Protein AF-A0A377USQ7-F1 (afdb_monomer_lite)

Foldseek 3Di:
DFQAFWKKKKKKKWAQDPVLETAQKKKFKAFPVRHTDDIDGSVQFAWDPADPPGHTIRMHIDMDGDDPPTGDMDMDIFDDPVVQPDKHFHADPQQVVCVVVVHDGDPDGTDIGGHDGDGDMDMDMDGPRPPPPPDDPPDDDDDDDDDDDDDDDDDDDDDDDDDDDDPDLDQPDPVLLVVLLVQLLVCLVVVNLVSNVVSLVVNVVSPDPCSVVSNVVSNVVPD

InterPro domains:
  IPR010794 Maltose operon periplasmic [PF07148] (1-125)

Structure (mmCIF, N/CA/C/O backbone):
data_AF-A0A377USQ7-F1
#
_entry.id   AF-A0A377USQ7-F1
#
loop_
_atom_site.group_PDB
_atom_site.id
_atom_site.type_symbol
_atom_site.label_atom_id
_atom_site.label_alt_id
_atom_site.label_comp_id
_atom_site.label_asym_id
_atom_site.label_entity_id
_atom_site.label_seq_id
_atom_site.pdbx_PDB_ins_code
_atom_site.Cartn_x
_atom_site.Cartn_y
_atom_site.Cartn_z
_atom_site.occupancy
_atom_site.B_iso_or_equiv
_atom_site.auth_seq_id
_atom_site.auth_comp_id
_atom_site.auth_asym_id
_atom_site.auth_atom_id
_atom_site.pdbx_PDB_model_num
ATOM 1 N N . MET A 1 1 ? 0.201 7.507 13.205 1.00 81.56 1 MET A N 1
ATOM 2 C CA . MET A 1 1 ? 0.060 8.851 12.597 1.00 81.56 1 MET A CA 1
ATOM 3 C C . MET A 1 1 ? -1.230 9.504 13.079 1.00 81.56 1 MET A C 1
ATOM 5 O O . MET A 1 1 ? -2.170 8.761 13.350 1.00 81.56 1 MET A O 1
ATOM 9 N N . PRO A 1 2 ? -1.270 10.837 13.258 1.00 78.38 2 PRO A N 1
ATOM 10 C CA . PRO A 1 2 ? -2.476 11.545 13.695 1.00 78.38 2 PRO A CA 1
ATOM 11 C C . PRO A 1 2 ? -3.604 11.393 12.673 1.00 78.38 2 PRO A C 1
ATOM 13 O O . PRO A 1 2 ? -3.336 11.443 11.479 1.00 78.38 2 PRO A O 1
ATOM 16 N N . ALA A 1 3 ? -4.837 11.206 13.135 1.00 76.81 3 ALA A N 1
ATOM 17 C CA . ALA A 1 3 ? -6.010 10.970 12.285 1.00 76.81 3 ALA A CA 1
ATOM 18 C C . ALA A 1 3 ? -7.189 11.914 12.596 1.00 76.81 3 ALA A C 1
ATOM 20 O O . ALA A 1 3 ? -8.284 11.752 12.076 1.00 76.81 3 ALA A O 1
ATOM 21 N N . ASN A 1 4 ? -6.957 12.929 13.428 1.00 68.88 4 ASN A N 1
ATOM 22 C CA . ASN A 1 4 ? -7.974 13.840 13.955 1.00 68.88 4 ASN A CA 1
ATOM 23 C C . ASN A 1 4 ? -8.242 15.078 13.076 1.00 68.88 4 ASN A C 1
ATOM 25 O O . ASN A 1 4 ? -8.918 15.998 13.527 1.00 68.88 4 ASN A O 1
ATOM 29 N N . ILE A 1 5 ? -7.676 15.145 11.866 1.00 66.62 5 ILE A N 1
ATOM 30 C CA . ILE A 1 5 ? -7.524 16.402 11.107 1.00 66.62 5 ILE A CA 1
ATOM 31 C C . ILE A 1 5 ? -8.127 16.381 9.691 1.00 66.62 5 ILE A C 1
ATOM 33 O O . ILE A 1 5 ? -7.720 17.168 8.835 1.00 66.62 5 ILE A O 1
ATOM 37 N N . GLY A 1 6 ? -9.121 15.520 9.458 1.00 76.69 6 GLY A N 1
ATOM 38 C CA . GLY A 1 6 ? -9.810 15.388 8.170 1.00 76.69 6 GLY A CA 1
ATOM 39 C C . GLY A 1 6 ? -9.193 14.315 7.273 1.00 76.69 6 GLY A C 1
ATOM 40 O O . GLY A 1 6 ? -8.628 13.341 7.765 1.00 76.69 6 GLY A O 1
ATOM 41 N N . GLU A 1 7 ? -9.328 14.467 5.954 1.00 85.88 7 GLU A N 1
ATOM 42 C CA . GLU A 1 7 ? -8.791 13.509 4.980 1.00 85.88 7 GLU A CA 1
ATOM 43 C C . GLU A 1 7 ? -7.254 13.441 5.050 1.00 85.88 7 GLU A C 1
ATOM 45 O O . GLU A 1 7 ? -6.561 14.465 5.080 1.00 85.88 7 GLU A O 1
ATOM 50 N N . LEU A 1 8 ? -6.711 12.223 5.032 1.00 88.75 8 LEU A N 1
ATOM 51 C CA . LEU A 1 8 ? -5.284 11.956 4.925 1.00 88.75 8 LEU A CA 1
ATOM 52 C C . LEU A 1 8 ? -4.933 11.445 3.535 1.00 88.75 8 LEU A C 1
ATOM 54 O O . LEU A 1 8 ? -5.580 10.560 2.990 1.00 88.75 8 LEU A O 1
ATOM 58 N N . THR A 1 9 ? -3.840 11.956 2.986 1.00 92.44 9 THR A N 1
ATOM 59 C CA . THR A 1 9 ? -3.207 11.416 1.785 1.00 92.44 9 THR A CA 1
ATOM 60 C C . THR A 1 9 ? -1.844 10.855 2.157 1.00 92.44 9 THR A C 1
ATOM 62 O O . THR A 1 9 ? -0.959 11.590 2.600 1.00 92.44 9 THR A O 1
ATOM 65 N N . LEU A 1 10 ? -1.671 9.551 1.976 1.00 93.94 10 LEU A N 1
ATOM 66 C CA . LEU A 1 10 ? -0.410 8.848 2.155 1.00 93.94 10 LEU A CA 1
ATOM 67 C C . LEU A 1 10 ? 0.176 8.556 0.778 1.00 93.94 10 LEU A C 1
ATOM 69 O O . LEU A 1 10 ? -0.499 8.014 -0.089 1.00 93.94 10 LEU A O 1
ATOM 73 N N . THR A 1 11 ? 1.442 8.882 0.577 1.00 96.31 11 THR A N 1
ATOM 74 C CA . THR A 1 11 ? 2.204 8.476 -0.604 1.00 96.31 11 THR A CA 1
ATOM 75 C C . THR A 1 11 ? 3.298 7.538 -0.140 1.00 96.31 11 THR A C 1
ATOM 77 O O . THR A 1 11 ? 4.113 7.928 0.696 1.00 96.31 11 THR A O 1
ATOM 80 N N . LEU A 1 12 ? 3.284 6.309 -0.644 1.00 96.81 12 LEU A N 1
ATOM 81 C CA . LEU A 1 12 ? 4.319 5.322 -0.376 1.00 96.81 12 LEU A CA 1
ATOM 82 C C . LEU A 1 12 ? 5.089 5.070 -1.665 1.00 96.81 12 LEU A C 1
ATOM 84 O O . LEU A 1 12 ? 4.485 4.726 -2.680 1.00 96.81 12 LEU A O 1
ATOM 88 N N . ASP A 1 13 ? 6.404 5.217 -1.582 1.00 96.62 13 ASP A N 1
ATOM 89 C CA . ASP A 1 13 ? 7.348 4.908 -2.645 1.00 96.62 13 ASP A CA 1
ATOM 90 C C . ASP A 1 13 ? 8.327 3.835 -2.156 1.00 96.62 13 ASP A C 1
ATOM 92 O O . ASP A 1 13 ? 8.906 3.959 -1.075 1.00 96.62 13 ASP A O 1
ATOM 96 N N . SER A 1 14 ? 8.524 2.793 -2.958 1.00 96.56 14 SER A N 1
ATOM 97 C CA . SER A 1 14 ? 9.526 1.745 -2.758 1.00 96.56 14 SER A CA 1
ATOM 98 C C . SER A 1 14 ? 10.578 1.836 -3.851 1.00 96.56 14 SER A C 1
ATOM 100 O O . SER A 1 14 ? 10.248 1.693 -5.026 1.00 96.56 14 SER A O 1
ATOM 102 N N . GLU A 1 15 ? 11.825 2.121 -3.489 1.00 95.56 15 GLU A N 1
ATOM 103 C CA . GLU A 1 15 ? 12.879 2.411 -4.464 1.00 95.56 15 GLU A CA 1
ATOM 104 C C . GLU A 1 15 ? 13.548 1.143 -4.999 1.00 95.56 15 GLU A C 1
ATOM 106 O O . GLU A 1 15 ? 13.847 0.205 -4.255 1.00 95.56 15 GLU A O 1
ATOM 111 N N . LEU A 1 16 ? 13.831 1.143 -6.302 1.00 93.94 16 LEU A N 1
ATOM 112 C CA . LEU A 1 16 ? 14.648 0.127 -6.950 1.00 93.94 16 LEU A CA 1
ATOM 113 C C . LEU A 1 16 ? 16.105 0.283 -6.505 1.00 93.94 16 LEU A C 1
ATOM 115 O O . LEU A 1 16 ? 16.697 1.360 -6.604 1.00 93.94 16 LEU A O 1
ATOM 119 N N . ASN A 1 17 ? 16.713 -0.810 -6.057 1.00 90.50 17 ASN A N 1
ATOM 120 C CA . ASN A 1 17 ? 18.119 -0.813 -5.686 1.00 90.50 17 ASN A CA 1
ATOM 121 C C . ASN A 1 17 ? 19.042 -0.971 -6.915 1.00 90.50 17 ASN A C 1
ATOM 123 O O . ASN A 1 17 ? 18.626 -1.335 -8.018 1.00 90.50 17 ASN A O 1
ATOM 127 N N . LYS A 1 18 ? 20.349 -0.762 -6.711 1.00 86.56 18 LYS A N 1
ATOM 128 C CA . LYS A 1 18 ? 21.369 -0.896 -7.771 1.00 86.56 18 LYS A CA 1
ATOM 129 C C . LYS A 1 18 ? 21.479 -2.312 -8.361 1.00 86.56 18 LYS A C 1
ATOM 131 O O . LYS A 1 18 ? 22.042 -2.475 -9.438 1.00 86.56 18 LYS A O 1
ATOM 136 N N . HIS A 1 19 ? 20.942 -3.322 -7.678 1.00 87.69 19 HIS A N 1
ATOM 137 C CA . HIS A 1 19 ? 20.943 -4.726 -8.094 1.00 87.69 19 HIS A CA 1
ATOM 138 C C . HIS A 1 19 ? 19.654 -5.142 -8.822 1.00 87.69 19 HIS A C 1
ATOM 140 O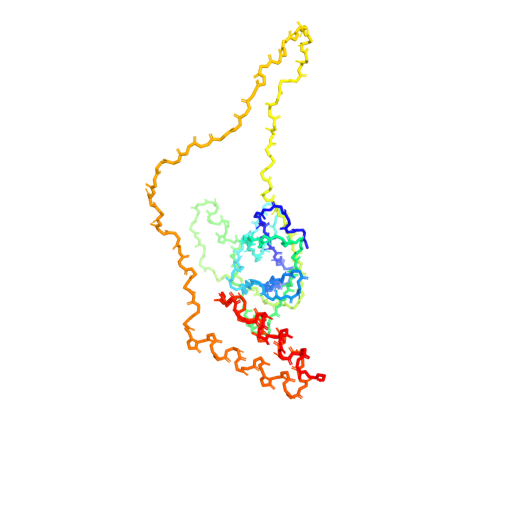 O . HIS A 1 19 ? 19.431 -6.335 -9.022 1.00 87.69 19 HIS A O 1
ATOM 146 N N . LYS A 1 20 ? 18.810 -4.183 -9.237 1.00 90.00 20 LYS A N 1
ATOM 147 C CA . LYS A 1 20 ? 17.495 -4.437 -9.854 1.00 90.00 20 LYS A CA 1
ATOM 148 C C . LYS A 1 20 ? 16.569 -5.261 -8.947 1.00 90.00 20 LYS A C 1
ATOM 150 O O . LYS A 1 20 ? 15.825 -6.121 -9.417 1.00 90.00 20 LYS A O 1
ATOM 155 N N . GLN A 1 21 ? 16.620 -5.009 -7.645 1.00 93.75 21 GLN A N 1
ATOM 156 C CA . GLN A 1 21 ? 15.693 -5.567 -6.668 1.00 93.75 21 GLN A CA 1
ATOM 157 C C . GLN A 1 21 ? 14.849 -4.448 -6.070 1.00 93.75 21 GLN A C 1
ATOM 159 O O . GLN A 1 21 ? 15.334 -3.334 -5.859 1.00 93.75 21 GLN A O 1
ATOM 164 N N . ILE A 1 22 ? 13.584 -4.746 -5.806 1.00 95.69 22 ILE A N 1
ATOM 165 C CA . ILE A 1 22 ? 12.623 -3.785 -5.278 1.00 95.69 22 ILE A CA 1
ATOM 166 C C . ILE A 1 22 ? 11.759 -4.442 -4.212 1.00 95.69 22 ILE A C 1
ATOM 168 O O . ILE A 1 22 ? 11.374 -5.602 -4.338 1.00 95.69 22 ILE A O 1
ATOM 172 N N . PHE A 1 23 ? 11.443 -3.710 -3.151 1.00 96.94 23 PHE A N 1
ATOM 173 C CA . PHE A 1 23 ? 10.487 -4.198 -2.169 1.00 96.94 23 PHE A CA 1
ATOM 174 C C . PHE A 1 23 ? 9.075 -4.026 -2.736 1.00 96.94 23 PHE A C 1
ATOM 176 O O . PHE A 1 23 ? 8.730 -2.930 -3.177 1.00 96.94 23 PHE A O 1
ATOM 183 N N . ALA A 1 24 ? 8.267 -5.084 -2.733 1.00 96.94 24 ALA A N 1
ATOM 184 C CA . ALA A 1 24 ? 6.892 -5.070 -3.235 1.00 96.94 24 ALA A CA 1
ATOM 185 C C . ALA A 1 24 ? 5.906 -4.871 -2.067 1.00 96.94 24 ALA A C 1
ATOM 187 O O . ALA A 1 24 ? 5.681 -5.817 -1.301 1.00 96.94 24 ALA A O 1
ATOM 188 N N . PRO A 1 25 ? 5.373 -3.648 -1.858 1.00 97.31 25 PRO A N 1
ATOM 189 C CA . PRO A 1 25 ? 4.675 -3.319 -0.627 1.00 97.31 25 PRO A CA 1
ATOM 190 C C . PRO A 1 25 ? 3.202 -3.711 -0.662 1.00 97.31 25 PRO A C 1
ATOM 192 O O . PRO A 1 25 ? 2.459 -3.345 -1.557 1.00 97.31 25 PRO A O 1
ATOM 195 N N . ASN A 1 26 ? 2.752 -4.342 0.408 1.00 97.38 26 ASN A N 1
ATOM 196 C CA . ASN A 1 26 ? 1.365 -4.412 0.824 1.00 97.38 26 ASN A CA 1
ATOM 197 C C . ASN A 1 26 ? 1.198 -3.491 2.023 1.00 97.38 26 ASN A C 1
ATOM 199 O O . ASN A 1 26 ? 2.050 -3.464 2.915 1.00 97.38 26 ASN A O 1
ATOM 203 N N . VAL A 1 27 ? 0.102 -2.744 2.060 1.00 97.75 27 VAL A N 1
ATOM 204 C CA . VAL A 1 27 ? -0.162 -1.789 3.132 1.00 97.75 27 VAL A CA 1
ATOM 205 C C . VAL A 1 27 ? -1.463 -2.142 3.825 1.00 97.75 27 VAL A C 1
ATOM 207 O O . VAL A 1 27 ? -2.532 -2.086 3.225 1.00 97.75 27 VAL A O 1
ATOM 210 N N . LEU A 1 28 ? -1.374 -2.464 5.110 1.00 96.88 28 LEU A N 1
ATOM 211 C CA . LEU A 1 28 ? -2.518 -2.631 5.994 1.00 96.88 28 LEU A CA 1
ATOM 212 C C . LEU A 1 28 ? -2.642 -1.400 6.892 1.00 96.88 28 LEU A C 1
ATOM 214 O O . LEU A 1 28 ? -1.729 -1.059 7.645 1.00 96.88 28 LEU A O 1
ATOM 218 N N . ILE A 1 29 ? -3.784 -0.732 6.805 1.00 94.75 29 ILE A N 1
ATOM 219 C CA . ILE A 1 29 ? -4.150 0.381 7.673 1.00 94.75 29 ILE A CA 1
ATOM 220 C C . ILE A 1 29 ? -4.934 -0.182 8.847 1.00 94.75 29 ILE A C 1
ATOM 222 O O . ILE A 1 29 ? -5.914 -0.903 8.652 1.00 94.75 29 ILE A O 1
ATOM 226 N N . LEU A 1 30 ? -4.515 0.173 10.053 1.00 91.56 30 LEU A N 1
ATOM 227 C CA . LEU A 1 30 ? -5.163 -0.219 11.295 1.00 91.56 30 LEU A CA 1
ATOM 228 C C . LEU A 1 30 ? -5.698 1.025 12.008 1.00 91.56 30 LEU A C 1
ATOM 230 O O . LEU A 1 30 ? -5.070 2.091 11.990 1.00 91.56 30 LEU A O 1
ATOM 234 N N . ASP A 1 31 ? -6.849 0.876 12.653 1.00 90.50 31 ASP A N 1
ATOM 235 C CA . ASP A 1 31 ? -7.424 1.906 13.510 1.00 90.50 31 ASP A CA 1
ATOM 236 C C . ASP A 1 31 ? -6.678 2.036 14.852 1.00 90.50 31 ASP A C 1
ATOM 238 O O . ASP A 1 31 ? -5.698 1.343 15.136 1.00 90.50 31 ASP A O 1
ATOM 242 N N . GLN A 1 32 ? -7.152 2.938 15.711 1.00 88.19 32 GLN A N 1
ATOM 243 C CA . GLN A 1 32 ? -6.582 3.151 17.044 1.00 88.19 32 GLN A CA 1
ATOM 244 C C . GLN A 1 32 ? -6.670 1.929 17.978 1.00 88.19 32 GLN A C 1
ATOM 246 O O . GLN A 1 32 ? -5.931 1.875 18.958 1.00 88.19 32 GLN A O 1
ATOM 251 N N . ASN A 1 33 ? -7.531 0.956 17.669 1.00 90.62 33 ASN A N 1
ATOM 252 C CA . ASN A 1 33 ? -7.691 -0.300 18.397 1.00 90.62 33 ASN A CA 1
ATOM 253 C C . ASN A 1 33 ? -6.907 -1.453 17.742 1.00 90.62 33 ASN A C 1
ATOM 255 O O . ASN A 1 33 ? -7.136 -2.609 18.088 1.00 90.62 33 ASN A O 1
ATOM 259 N N . MET A 1 34 ? -6.014 -1.162 16.784 1.00 90.31 34 MET A N 1
ATOM 260 C CA . MET A 1 34 ? -5.286 -2.158 15.983 1.00 90.31 34 MET A CA 1
ATOM 261 C C . MET A 1 34 ? -6.197 -3.074 15.150 1.00 90.31 34 MET A C 1
ATOM 263 O O . MET A 1 34 ? -5.825 -4.196 14.811 1.00 90.31 34 MET A O 1
ATOM 267 N N . THR A 1 35 ? -7.389 -2.602 14.789 1.00 91.31 35 THR A N 1
ATOM 268 C CA . THR A 1 35 ? -8.311 -3.333 13.917 1.00 91.31 35 THR A CA 1
ATOM 269 C C . THR A 1 35 ? -8.059 -2.952 12.454 1.00 91.31 35 THR A C 1
ATOM 271 O O . THR A 1 35 ? -7.926 -1.761 12.161 1.00 91.31 35 THR A O 1
ATOM 274 N N . PRO A 1 36 ? -8.007 -3.918 11.517 1.00 92.69 36 PRO A N 1
ATOM 275 C CA . PRO A 1 36 ? -7.939 -3.648 10.080 1.00 92.69 36 PRO A CA 1
ATOM 276 C C . PRO A 1 36 ? -9.028 -2.685 9.602 1.00 92.69 36 PRO A C 1
ATOM 278 O O . PRO A 1 36 ? -10.215 -2.959 9.748 1.00 92.69 36 PRO A O 1
ATOM 281 N N . ALA A 1 37 ? -8.609 -1.570 9.005 1.00 90.06 37 ALA A N 1
ATOM 282 C CA . ALA A 1 37 ? -9.485 -0.523 8.483 1.00 90.06 37 ALA A CA 1
ATOM 283 C C . ALA A 1 37 ? -9.432 -0.416 6.949 1.00 90.06 37 ALA A C 1
ATOM 285 O O . ALA A 1 37 ? -10.450 -0.152 6.317 1.00 90.06 37 ALA A O 1
ATOM 286 N N . ALA A 1 38 ? -8.262 -0.628 6.338 1.00 92.81 38 ALA A N 1
ATOM 287 C CA . ALA A 1 38 ? -8.104 -0.662 4.883 1.00 92.81 38 ALA A CA 1
ATOM 288 C C . ALA A 1 38 ? -6.887 -1.502 4.486 1.00 92.81 38 ALA A C 1
ATOM 290 O O . ALA A 1 38 ? -5.932 -1.616 5.253 1.00 92.81 38 ALA A O 1
ATOM 291 N N . PHE A 1 39 ? -6.902 -2.057 3.277 1.00 95.81 39 PHE A N 1
ATOM 292 C CA . PHE A 1 39 ? -5.802 -2.853 2.743 1.00 95.81 39 PHE A CA 1
ATOM 293 C C . PHE A 1 39 ? -5.504 -2.459 1.295 1.00 95.81 39 PHE A C 1
ATOM 295 O O . PHE A 1 39 ? -6.412 -2.409 0.467 1.00 95.81 39 PHE A O 1
ATOM 302 N N . PHE A 1 40 ? -4.231 -2.201 1.001 1.00 97.12 40 PHE A N 1
ATOM 303 C CA . PHE A 1 40 ? -3.724 -1.883 -0.329 1.00 97.12 40 PHE A CA 1
ATOM 304 C C . PHE A 1 40 ? -2.730 -2.975 -0.749 1.00 97.12 40 PHE A C 1
ATOM 306 O O . PHE A 1 40 ? -1.621 -3.024 -0.206 1.00 97.12 40 PHE A O 1
ATOM 313 N N . PRO A 1 41 ? -3.122 -3.876 -1.663 1.00 97.00 41 PRO A N 1
ATOM 314 C CA . PRO A 1 41 ? -2.264 -4.963 -2.138 1.00 97.00 41 PRO A CA 1
ATOM 315 C C . PRO A 1 41 ? -1.085 -4.464 -2.986 1.00 97.00 41 PRO A C 1
ATOM 317 O O . PRO A 1 41 ? -1.124 -3.356 -3.516 1.00 97.00 41 PRO A O 1
ATOM 320 N N . SER A 1 42 ? -0.071 -5.310 -3.198 1.00 95.75 42 SER A N 1
ATOM 321 C CA . SER A 1 42 ? 1.123 -4.944 -3.981 1.00 95.75 42 SER A CA 1
ATOM 322 C C . SER A 1 42 ? 0.843 -4.438 -5.397 1.00 95.75 42 SER A C 1
ATOM 324 O O . SER A 1 42 ? 1.569 -3.575 -5.882 1.00 95.75 42 SER A O 1
ATOM 326 N N . ASN A 1 43 ? -0.209 -4.917 -6.062 1.00 94.56 43 ASN A N 1
ATOM 327 C CA . ASN A 1 43 ? -0.573 -4.468 -7.411 1.00 94.56 43 ASN A CA 1
ATOM 328 C C . ASN A 1 43 ? -1.165 -3.046 -7.456 1.00 94.56 43 ASN A C 1
ATOM 330 O O . ASN A 1 43 ? -1.308 -2.481 -8.537 1.00 94.56 43 ASN A O 1
ATOM 334 N N . TYR A 1 44 ? -1.508 -2.468 -6.302 1.00 96.31 44 TYR A N 1
ATOM 335 C CA . TYR A 1 44 ? -1.901 -1.067 -6.186 1.00 96.31 44 TYR A CA 1
ATOM 336 C C . TYR A 1 44 ? -0.721 -0.123 -6.454 1.00 96.31 44 TYR A C 1
ATOM 338 O O . TYR A 1 44 ? -0.909 1.003 -6.914 1.00 96.31 44 TYR A O 1
ATOM 346 N N . PHE A 1 45 ? 0.500 -0.578 -6.164 1.00 96.50 45 PHE A N 1
ATOM 347 C CA . PHE A 1 45 ? 1.722 0.197 -6.327 1.00 96.50 45 PHE A CA 1
ATOM 348 C C . PHE A 1 45 ? 2.304 -0.074 -7.706 1.00 96.50 45 PHE A C 1
ATOM 350 O O . PHE A 1 45 ? 2.779 -1.167 -8.004 1.00 96.50 45 PHE A O 1
ATOM 357 N N . THR A 1 46 ? 2.254 0.935 -8.564 1.00 95.19 46 THR A N 1
ATOM 358 C CA . THR A 1 46 ? 2.687 0.812 -9.956 1.00 95.19 46 THR A CA 1
ATOM 359 C C . THR A 1 46 ? 4.109 1.310 -10.128 1.00 95.19 46 THR A C 1
ATOM 361 O O . THR A 1 46 ? 4.531 2.247 -9.444 1.00 95.19 46 THR A O 1
ATOM 364 N N . TYR A 1 47 ? 4.820 0.740 -11.096 1.00 94.88 47 TYR A N 1
ATOM 365 C CA . TYR A 1 47 ? 6.133 1.226 -11.492 1.00 94.88 47 TYR A CA 1
ATOM 366 C C . TYR A 1 47 ? 6.070 2.667 -12.010 1.00 94.88 47 TYR A C 1
ATOM 368 O O . TYR A 1 47 ? 5.259 3.012 -12.871 1.00 94.88 47 TYR A O 1
ATOM 376 N N . GLN A 1 48 ? 6.950 3.502 -11.471 1.00 92.94 48 GLN A N 1
ATOM 377 C CA . GLN A 1 48 ? 7.166 4.880 -11.870 1.00 92.94 48 GLN A CA 1
ATOM 378 C C . GLN A 1 48 ? 8.619 5.043 -12.309 1.00 92.94 48 GLN A C 1
ATOM 380 O O . GLN A 1 48 ? 9.549 4.643 -11.605 1.00 92.94 48 GLN A O 1
ATOM 385 N N . GLN A 1 49 ? 8.782 5.668 -13.472 1.00 90.00 49 GLN A N 1
ATOM 386 C CA . GLN A 1 49 ? 10.076 5.977 -14.074 1.00 90.00 49 GLN A CA 1
ATOM 387 C C . GLN A 1 49 ? 10.901 6.927 -13.197 1.00 90.00 49 GLN A C 1
ATOM 389 O O . GLN A 1 49 ? 10.335 7.707 -12.411 1.00 90.00 49 GLN A O 1
ATOM 394 N N . PRO A 1 50 ? 12.235 6.906 -13.352 1.00 89.19 50 PRO A N 1
ATOM 395 C CA . PRO A 1 50 ? 13.091 7.805 -12.618 1.00 89.19 50 PRO A CA 1
ATOM 396 C C . PRO A 1 50 ? 12.872 9.233 -13.126 1.00 89.19 50 PRO A C 1
ATOM 398 O O . PRO A 1 50 ? 12.747 9.493 -14.322 1.00 89.19 50 PRO A O 1
ATOM 401 N N . GLY A 1 51 ? 12.810 10.169 -12.187 1.00 85.25 51 GLY A N 1
ATOM 402 C CA . GLY A 1 51 ? 12.846 11.605 -12.459 1.00 85.25 51 GLY A CA 1
ATOM 403 C C . GLY A 1 51 ? 14.239 12.172 -12.191 1.00 85.25 51 GLY A C 1
ATOM 404 O O . GLY A 1 51 ? 15.099 11.480 -11.659 1.00 85.25 51 GLY A O 1
ATOM 405 N N . VAL A 1 52 ? 14.442 13.466 -12.454 1.00 81.44 52 VAL A N 1
ATOM 406 C CA . VAL A 1 52 ? 15.746 14.147 -12.277 1.00 81.44 52 VAL A CA 1
ATOM 407 C C . VAL A 1 52 ? 16.362 13.923 -10.882 1.00 81.44 52 VAL A C 1
ATOM 409 O O . VAL A 1 52 ? 17.577 13.857 -10.752 1.00 81.44 52 VAL A O 1
ATOM 412 N N . MET A 1 53 ? 15.525 13.769 -9.848 1.00 86.31 53 MET A N 1
ATOM 413 C CA . MET A 1 53 ? 15.943 13.569 -8.450 1.00 86.31 53 MET A CA 1
ATOM 414 C C . MET A 1 53 ? 15.353 12.302 -7.805 1.00 86.31 53 MET A C 1
ATOM 416 O O . MET A 1 53 ? 15.380 12.161 -6.584 1.00 86.31 53 MET A O 1
ATOM 420 N N . THR A 1 54 ? 14.754 11.401 -8.587 1.00 86.12 54 THR A N 1
ATOM 421 C CA . THR A 1 54 ? 14.059 10.215 -8.050 1.00 86.12 54 THR A CA 1
ATOM 422 C C . THR A 1 54 ? 14.443 8.982 -8.840 1.00 86.12 54 THR A C 1
ATOM 424 O O . THR A 1 54 ? 14.452 9.030 -10.065 1.00 86.12 54 THR A O 1
ATOM 427 N N . ALA A 1 55 ? 14.734 7.886 -8.145 1.00 89.19 55 ALA A N 1
ATOM 428 C CA . ALA A 1 55 ? 15.002 6.607 -8.782 1.00 89.19 55 ALA A CA 1
ATOM 429 C C . ALA A 1 55 ? 13.710 5.955 -9.306 1.00 89.19 55 ALA A C 1
ATOM 431 O O . ALA A 1 55 ? 12.591 6.381 -8.983 1.00 89.19 55 ALA A O 1
ATOM 432 N N . ASP A 1 56 ? 13.900 4.901 -10.097 1.00 92.56 56 ASP A N 1
ATOM 433 C CA . ASP A 1 56 ? 12.885 3.895 -10.384 1.00 92.56 56 ASP A CA 1
ATOM 434 C C . ASP A 1 56 ? 12.236 3.413 -9.088 1.00 92.56 56 ASP A C 1
ATOM 436 O O . ASP A 1 56 ? 12.928 3.128 -8.107 1.00 92.56 56 ASP A O 1
ATOM 440 N N . ARG A 1 57 ? 10.907 3.338 -9.063 1.00 94.94 57 ARG A N 1
ATOM 441 C CA . ARG A 1 57 ? 10.180 2.993 -7.837 1.00 94.94 57 ARG A CA 1
ATOM 442 C C . ARG A 1 57 ? 8.820 2.377 -8.109 1.00 94.94 57 ARG A C 1
ATOM 444 O O . ARG A 1 57 ? 8.224 2.620 -9.154 1.00 94.94 57 ARG A O 1
ATOM 451 N N . LEU A 1 58 ? 8.304 1.636 -7.137 1.00 96.31 58 LEU A N 1
ATOM 452 C CA . LEU A 1 58 ? 6.885 1.306 -7.035 1.00 96.31 58 LEU A CA 1
ATOM 453 C C . LEU A 1 58 ? 6.228 2.364 -6.155 1.00 96.31 58 LEU A C 1
ATOM 455 O O . LEU A 1 58 ? 6.608 2.515 -4.996 1.00 96.31 58 LEU A O 1
ATOM 459 N N . GLY A 1 59 ? 5.274 3.109 -6.706 1.00 95.88 59 GLY A N 1
ATOM 460 C CA . GLY A 1 59 ? 4.646 4.236 -6.019 1.00 95.88 59 GLY A CA 1
ATOM 461 C C . GLY A 1 59 ? 3.126 4.141 -6.015 1.00 95.88 59 GLY A C 1
ATOM 462 O O . GLY A 1 59 ? 2.522 3.712 -7.000 1.00 95.88 59 GLY A O 1
ATOM 463 N N . GLY A 1 60 ? 2.502 4.577 -4.920 1.00 95.88 60 GLY A N 1
ATOM 464 C CA . GLY A 1 60 ? 1.046 4.598 -4.759 1.00 95.88 60 GLY A CA 1
ATOM 465 C C . GLY A 1 60 ? 0.575 5.710 -3.821 1.00 95.88 60 GLY A C 1
ATOM 466 O O . GLY A 1 60 ? 1.254 6.055 -2.851 1.00 95.88 60 GLY A O 1
ATOM 467 N N . VAL A 1 61 ? -0.597 6.285 -4.114 1.00 96.69 61 VAL A N 1
ATOM 468 C CA . VAL A 1 61 ? -1.196 7.389 -3.343 1.00 96.69 61 VAL A CA 1
ATOM 469 C C . VAL A 1 61 ? -2.516 6.946 -2.728 1.00 96.69 61 VAL A C 1
ATOM 471 O O . VAL A 1 61 ? -3.538 6.909 -3.399 1.00 96.69 61 VAL A O 1
ATOM 474 N N . MET A 1 62 ? -2.504 6.675 -1.430 1.00 94.25 62 MET A N 1
ATOM 475 C CA . MET A 1 62 ? -3.653 6.201 -0.667 1.00 94.25 62 MET A CA 1
ATOM 476 C C . MET A 1 62 ? -4.364 7.384 -0.008 1.00 94.25 62 MET A C 1
ATOM 478 O O . MET A 1 62 ? -3.761 8.126 0.769 1.00 94.25 62 MET A O 1
ATOM 482 N N . ARG A 1 63 ? -5.655 7.556 -0.296 1.00 92.81 63 ARG A N 1
ATOM 483 C CA . ARG A 1 63 ? -6.505 8.564 0.353 1.00 92.81 63 ARG A CA 1
ATOM 484 C C . ARG A 1 63 ? -7.348 7.873 1.416 1.00 92.81 63 ARG A C 1
ATOM 486 O O . ARG A 1 63 ? -8.034 6.899 1.126 1.00 92.81 63 ARG A O 1
ATOM 493 N N . LEU A 1 64 ? -7.247 8.351 2.647 1.00 89.38 64 LEU A N 1
ATOM 494 C CA . LEU A 1 64 ? -7.887 7.782 3.824 1.00 89.38 64 LEU A CA 1
ATOM 495 C C . LEU A 1 64 ? -8.782 8.842 4.453 1.00 89.38 64 LEU A C 1
ATOM 497 O O . LEU A 1 64 ? -8.362 9.980 4.658 1.00 89.38 64 LEU A O 1
ATOM 501 N N . THR A 1 65 ? -9.991 8.448 4.825 1.00 89.00 65 THR A N 1
ATOM 502 C CA . THR A 1 65 ? -10.907 9.284 5.600 1.00 89.00 65 THR A CA 1
ATOM 503 C C . THR A 1 65 ? -11.104 8.615 6.957 1.00 89.00 65 THR A C 1
ATOM 505 O O . THR A 1 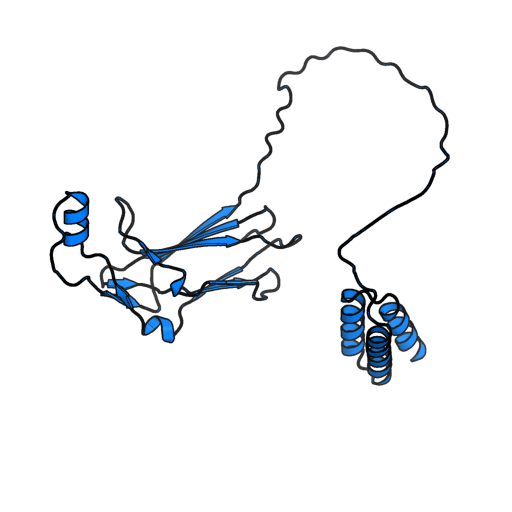65 ? -11.863 7.650 7.043 1.00 89.00 65 THR A O 1
ATOM 508 N N . PRO A 1 66 ? -10.389 9.057 8.007 1.00 86.38 66 PRO A N 1
ATOM 509 C CA . PRO A 1 66 ? -10.575 8.520 9.349 1.00 86.38 66 PRO A CA 1
ATOM 510 C C . PRO A 1 66 ? -12.018 8.673 9.816 1.00 86.38 66 PRO A C 1
ATOM 512 O O . PRO A 1 66 ? -12.684 9.663 9.502 1.00 86.38 66 PRO A O 1
ATOM 515 N N . ALA A 1 67 ? -12.492 7.712 10.605 1.00 84.88 67 ALA A N 1
ATOM 516 C CA . ALA A 1 67 ? -13.807 7.820 11.221 1.00 84.88 67 ALA A CA 1
ATOM 517 C C . ALA A 1 67 ? -13.824 8.931 12.287 1.00 84.88 67 ALA A C 1
ATOM 519 O O . ALA A 1 67 ? -12.806 9.233 12.917 1.00 84.88 67 ALA A O 1
ATOM 520 N N . LEU A 1 68 ? -14.999 9.520 12.522 1.00 79.00 68 LEU A N 1
ATOM 521 C CA . LEU A 1 68 ? -15.181 10.542 13.555 1.00 79.00 68 LEU A CA 1
ATOM 522 C C . LEU A 1 68 ? -14.736 10.007 14.925 1.00 79.00 68 LEU A C 1
ATOM 524 O O . LEU A 1 68 ? -15.127 8.918 15.338 1.00 79.00 68 LEU A O 1
ATOM 528 N N . GLY A 1 69 ? -13.903 10.779 15.624 1.00 79.56 69 GLY A N 1
ATOM 529 C CA . GLY A 1 69 ? -13.341 10.392 16.921 1.00 79.56 69 GLY A CA 1
ATOM 530 C C . GLY A 1 69 ? -12.069 9.537 16.854 1.00 79.56 69 GLY A C 1
ATOM 531 O O . GLY A 1 69 ? -11.483 9.272 17.903 1.00 79.56 69 GLY A O 1
ATOM 532 N N . GLN A 1 70 ? -11.588 9.145 15.666 1.00 81.56 70 GLN A N 1
ATOM 533 C CA . GLN A 1 70 ? -10.273 8.513 15.536 1.00 81.56 70 GLN A CA 1
ATOM 534 C C . GLN A 1 70 ? -9.159 9.545 15.698 1.00 81.56 70 GLN A C 1
ATOM 536 O O . GLN A 1 70 ? -9.057 10.512 14.947 1.00 81.56 70 GLN A O 1
ATOM 541 N N . GLN A 1 71 ? -8.280 9.318 16.673 1.00 82.06 71 GLN A N 1
ATOM 542 C CA . GLN A 1 71 ? -7.136 10.205 16.903 1.00 82.06 71 GLN A CA 1
ATOM 543 C C . GLN A 1 71 ? -5.852 9.694 16.251 1.00 82.06 71 GLN A C 1
ATOM 545 O O . GLN A 1 71 ? -4.951 10.482 15.954 1.00 82.06 71 GLN A O 1
ATOM 550 N N . LYS A 1 72 ? -5.751 8.378 16.027 1.00 86.62 72 LYS A N 1
ATOM 551 C CA . LYS A 1 72 ? -4.544 7.716 15.525 1.00 86.62 72 LYS A CA 1
ATOM 552 C C . LYS A 1 72 ? -4.891 6.616 14.523 1.00 86.62 72 LYS A C 1
ATOM 554 O O . LYS A 1 72 ? -5.866 5.896 14.700 1.00 86.62 72 LYS A O 1
ATOM 559 N N . LEU A 1 73 ? -4.033 6.475 13.518 1.00 89.94 73 LEU A N 1
ATOM 560 C CA . LEU A 1 73 ? -3.981 5.342 12.593 1.00 89.94 73 LEU A CA 1
ATOM 561 C C . LEU A 1 73 ? -2.584 4.719 12.625 1.00 89.94 73 LEU A C 1
ATOM 563 O O . LEU A 1 73 ? -1.582 5.436 12.785 1.00 89.94 73 LEU A O 1
ATOM 567 N N . TYR A 1 74 ? -2.511 3.409 12.420 1.00 93.50 74 TYR A N 1
ATOM 568 C CA . TYR A 1 74 ? -1.261 2.681 12.225 1.00 93.50 74 TYR A CA 1
ATOM 569 C C . TYR A 1 74 ? -1.181 2.163 10.792 1.00 93.50 74 TYR A C 1
ATOM 571 O O . TYR A 1 74 ? -2.191 1.838 10.172 1.00 93.50 74 TYR A O 1
ATOM 579 N N . VAL A 1 75 ? 0.034 2.125 10.256 1.00 94.69 75 VAL A N 1
ATOM 580 C CA . VAL A 1 75 ? 0.311 1.680 8.891 1.00 94.69 75 VAL A CA 1
ATOM 581 C C . VAL A 1 75 ? 1.331 0.565 8.989 1.00 94.69 75 VAL A C 1
ATOM 583 O O . VAL A 1 75 ? 2.445 0.795 9.457 1.00 94.69 75 VAL A O 1
ATOM 586 N N . LEU A 1 76 ? 0.940 -0.630 8.568 1.00 95.62 76 LEU A N 1
ATOM 587 C CA . LEU A 1 76 ? 1.819 -1.781 8.458 1.00 95.62 76 LEU A CA 1
ATOM 588 C C . LEU A 1 76 ? 2.152 -1.983 6.984 1.00 95.62 76 LEU A C 1
ATOM 590 O O . LEU A 1 76 ? 1.267 -2.273 6.182 1.00 95.62 76 LEU A O 1
ATOM 594 N N . VAL A 1 77 ? 3.426 -1.820 6.642 1.00 96.62 77 VAL A N 1
ATOM 595 C CA . VAL A 1 77 ? 3.944 -2.099 5.302 1.00 96.62 77 VAL A CA 1
ATOM 596 C C . VAL A 1 77 ? 4.703 -3.415 5.357 1.00 96.62 77 VAL A C 1
ATOM 598 O O . VAL A 1 77 ? 5.600 -3.572 6.181 1.00 96.62 77 VAL A O 1
ATOM 601 N N . PHE A 1 78 ? 4.331 -4.365 4.509 1.00 96.25 78 PHE A N 1
ATOM 602 C CA . PHE A 1 78 ? 4.917 -5.703 4.477 1.00 96.25 78 PHE A CA 1
ATOM 603 C C . PHE A 1 78 ? 4.921 -6.251 3.051 1.00 96.25 78 PHE A C 1
ATOM 605 O O . PHE A 1 78 ? 4.300 -5.684 2.162 1.00 96.25 78 PHE A O 1
ATOM 612 N N . THR A 1 79 ? 5.613 -7.356 2.814 1.00 96.38 79 THR A N 1
ATOM 613 C CA . THR A 1 79 ? 5.533 -8.096 1.550 1.00 96.38 79 THR A CA 1
ATOM 614 C C . THR A 1 79 ? 5.078 -9.524 1.833 1.00 96.38 79 THR A C 1
ATOM 616 O O . THR A 1 79 ? 5.136 -9.968 2.981 1.00 96.38 79 THR A O 1
ATOM 619 N N . THR A 1 80 ? 4.579 -10.233 0.823 1.00 96.62 80 THR A N 1
ATOM 620 C CA . THR A 1 80 ? 4.133 -11.626 0.966 1.00 96.62 80 THR A CA 1
ATOM 621 C C . THR A 1 80 ? 5.000 -12.555 0.130 1.00 96.62 80 THR A C 1
ATOM 623 O O . THR A 1 80 ? 5.585 -12.132 -0.861 1.00 96.62 80 THR A O 1
ATOM 626 N N . GLU A 1 81 ? 5.050 -13.844 0.476 1.00 95.81 81 GLU A N 1
ATOM 627 C CA . GLU A 1 81 ? 5.773 -14.843 -0.327 1.00 95.81 81 GLU A CA 1
ATOM 628 C C . GLU A 1 81 ? 5.293 -14.882 -1.781 1.00 95.81 81 GLU A C 1
ATOM 630 O O . GLU A 1 81 ? 6.095 -15.037 -2.700 1.00 95.81 81 GLU A O 1
ATOM 635 N N . LYS A 1 82 ? 3.989 -14.676 -1.996 1.00 96.00 82 LYS A N 1
ATOM 636 C CA . LYS A 1 82 ? 3.408 -14.580 -3.334 1.00 96.00 82 LYS A CA 1
ATOM 637 C C . LYS A 1 82 ? 3.990 -13.398 -4.103 1.00 96.00 82 LYS A C 1
ATOM 639 O O . LYS A 1 82 ? 4.369 -13.566 -5.257 1.00 96.00 82 LYS A O 1
ATOM 644 N N . ASP A 1 83 ? 4.075 -12.228 -3.478 1.00 95.25 83 ASP A N 1
ATOM 645 C CA . ASP A 1 83 ? 4.618 -11.038 -4.134 1.00 95.25 83 ASP A CA 1
ATOM 646 C C . ASP A 1 83 ? 6.126 -11.171 -4.358 1.00 95.25 83 ASP A C 1
ATOM 648 O O . ASP A 1 83 ? 6.613 -10.737 -5.393 1.00 95.25 83 ASP A O 1
ATOM 652 N N . LEU A 1 84 ? 6.867 -11.839 -3.469 1.00 95.75 84 LEU A N 1
ATOM 653 C CA . LEU A 1 84 ? 8.299 -12.118 -3.654 1.00 95.75 84 LEU A CA 1
ATOM 654 C C . LEU A 1 84 ? 8.595 -12.998 -4.878 1.00 95.75 84 LEU A C 1
ATOM 656 O O . LEU A 1 84 ? 9.669 -12.894 -5.465 1.00 95.75 84 LEU A O 1
ATOM 660 N N . GLN A 1 85 ? 7.650 -13.853 -5.275 1.00 95.56 85 GLN A N 1
ATOM 661 C CA . GLN A 1 85 ? 7.755 -14.659 -6.496 1.00 95.56 85 GLN A CA 1
ATOM 662 C C . GLN A 1 85 ? 7.409 -13.873 -7.767 1.00 95.56 85 GLN A C 1
ATOM 664 O O . GLN A 1 85 ? 7.653 -14.354 -8.874 1.00 95.56 85 GLN A O 1
ATOM 669 N N . GLN A 1 86 ? 6.835 -12.678 -7.626 1.00 94.44 86 GLN A N 1
ATOM 670 C CA . GLN A 1 86 ? 6.525 -11.802 -8.746 1.00 94.44 86 GLN A CA 1
ATOM 671 C C . GLN A 1 86 ? 7.709 -10.903 -9.105 1.00 94.44 86 GLN A C 1
ATOM 673 O O . GLN A 1 86 ? 8.715 -10.790 -8.402 1.00 94.44 86 GLN A O 1
ATOM 678 N N . THR A 1 87 ? 7.577 -10.259 -10.258 1.00 94.19 87 THR A N 1
ATOM 679 C CA . THR A 1 87 ? 8.576 -9.346 -10.795 1.00 94.19 87 THR A CA 1
ATOM 680 C C . THR A 1 87 ? 7.905 -8.118 -11.375 1.00 94.19 87 THR A C 1
ATOM 682 O O . THR A 1 87 ? 6.787 -8.201 -11.885 1.00 94.19 87 THR A O 1
ATOM 685 N N . THR A 1 88 ? 8.624 -7.003 -11.379 1.00 93.56 88 THR A N 1
ATOM 686 C CA . THR A 1 88 ? 8.172 -5.760 -12.002 1.00 93.56 88 THR A CA 1
ATOM 687 C C . THR A 1 88 ? 8.980 -5.502 -13.265 1.00 93.56 88 THR A C 1
ATOM 689 O O . THR A 1 88 ? 10.207 -5.442 -13.217 1.00 93.56 88 THR A O 1
ATOM 692 N N . THR A 1 89 ? 8.304 -5.320 -14.396 1.00 92.31 89 THR A N 1
ATOM 693 C CA . THR A 1 89 ? 8.950 -4.862 -15.631 1.00 92.31 89 THR A CA 1
ATOM 694 C C . THR A 1 89 ? 9.228 -3.364 -15.528 1.00 92.31 89 THR A C 1
ATOM 696 O O . THR A 1 89 ? 8.321 -2.572 -15.275 1.00 92.31 89 THR A O 1
ATOM 699 N N . LEU A 1 90 ? 10.488 -2.986 -15.700 1.00 90.25 90 LEU A N 1
ATOM 700 C CA . LEU A 1 90 ? 10.965 -1.605 -15.688 1.00 90.25 90 LEU A CA 1
ATOM 701 C C . LEU A 1 90 ? 10.967 -1.053 -17.115 1.00 90.25 90 LEU A C 1
ATOM 703 O O . LEU A 1 90 ? 11.009 -1.825 -18.065 1.00 90.25 90 LEU A O 1
ATOM 707 N N . LEU A 1 91 ? 10.980 0.268 -17.300 1.00 87.94 91 LEU A N 1
ATOM 708 C CA . LEU A 1 91 ? 11.186 0.813 -18.641 1.00 87.94 91 LEU A CA 1
ATOM 709 C C . LEU A 1 91 ? 12.678 0.784 -18.983 1.00 87.94 91 LEU A C 1
ATOM 711 O O . LEU A 1 91 ? 13.495 1.292 -18.215 1.00 87.94 91 LEU A O 1
ATOM 715 N N . ASP A 1 92 ? 13.032 0.256 -20.156 1.00 85.94 92 ASP A N 1
ATOM 716 C CA . ASP A 1 92 ? 14.413 0.328 -20.620 1.00 85.94 92 ASP A CA 1
ATOM 717 C C . ASP A 1 92 ? 14.875 1.790 -20.840 1.00 85.94 92 ASP A C 1
ATOM 719 O O . ASP A 1 92 ? 14.171 2.568 -21.500 1.00 85.94 92 ASP A O 1
ATOM 723 N N . PRO A 1 93 ? 16.065 2.187 -20.346 1.00 82.31 93 PRO A N 1
ATOM 724 C CA . PRO A 1 93 ? 16.591 3.538 -20.523 1.00 82.31 93 PRO A CA 1
ATOM 725 C C . PRO A 1 93 ? 16.679 4.001 -21.983 1.00 82.31 93 PRO A C 1
ATOM 727 O O . PRO A 1 93 ? 16.424 5.173 -22.262 1.00 82.31 93 PRO A O 1
ATOM 730 N N . ALA A 1 94 ? 16.998 3.115 -22.930 1.00 83.50 94 ALA A N 1
ATOM 731 C CA . ALA A 1 94 ? 17.077 3.477 -24.343 1.00 83.50 94 ALA A CA 1
ATOM 732 C C . ALA A 1 94 ? 15.685 3.723 -24.941 1.00 83.50 94 ALA A C 1
ATOM 734 O O . ALA A 1 94 ? 15.518 4.647 -25.740 1.00 83.50 94 ALA A O 1
ATOM 735 N N . LYS A 1 95 ? 14.658 2.982 -24.501 1.00 86.19 95 LYS A N 1
ATOM 736 C CA . LYS A 1 95 ? 13.260 3.285 -24.855 1.00 86.19 95 LYS A CA 1
ATOM 737 C C . LYS A 1 95 ? 12.782 4.591 -24.230 1.00 86.19 95 LYS A C 1
ATOM 739 O O . LYS A 1 95 ? 12.111 5.373 -24.902 1.00 86.19 95 LYS A O 1
ATOM 744 N N . ALA A 1 96 ? 13.142 4.852 -22.972 1.00 84.62 96 ALA A N 1
ATOM 745 C CA . ALA A 1 96 ? 12.832 6.112 -22.299 1.00 84.62 96 ALA A CA 1
ATOM 746 C C . ALA A 1 96 ? 13.458 7.310 -23.031 1.00 84.62 96 ALA A C 1
ATOM 748 O O . ALA A 1 96 ? 12.777 8.306 -23.283 1.00 84.62 96 ALA A O 1
ATOM 749 N N . TYR A 1 97 ? 14.725 7.185 -23.437 1.00 82.56 97 TYR A N 1
ATOM 750 C CA . TYR A 1 97 ? 15.438 8.209 -24.196 1.00 82.56 97 TYR A CA 1
ATOM 751 C C . TYR A 1 97 ? 14.839 8.420 -25.590 1.00 82.56 97 TYR A C 1
ATOM 753 O O . TYR A 1 97 ? 14.576 9.558 -25.971 1.00 82.56 97 TYR A O 1
ATOM 761 N N . ALA A 1 98 ? 14.558 7.341 -26.330 1.00 86.19 98 ALA A N 1
ATOM 762 C CA . ALA A 1 98 ? 13.926 7.428 -27.645 1.00 86.19 98 ALA A CA 1
ATOM 763 C C . ALA A 1 98 ? 12.567 8.140 -27.570 1.00 86.19 98 ALA A C 1
ATOM 765 O O . ALA A 1 98 ? 12.322 9.069 -28.339 1.00 86.19 98 ALA A O 1
ATOM 766 N N . LYS A 1 99 ? 11.739 7.791 -26.574 1.00 84.69 99 LYS A N 1
ATOM 767 C CA . LYS A 1 99 ? 10.458 8.460 -26.307 1.00 84.69 99 LYS A CA 1
ATOM 768 C C . LYS A 1 99 ? 10.633 9.953 -26.013 1.00 84.69 99 LYS A C 1
ATOM 770 O O . LYS A 1 99 ? 9.858 10.758 -26.518 1.00 84.69 99 LYS A O 1
ATOM 775 N N . GLY A 1 100 ? 11.633 10.325 -25.212 1.00 82.12 100 GLY A N 1
ATOM 776 C CA . GLY A 1 100 ? 11.925 11.725 -24.886 1.00 82.12 100 GLY A CA 1
ATOM 777 C C . GLY A 1 100 ? 12.465 12.535 -26.070 1.00 82.12 100 GLY A C 1
ATOM 778 O O . GLY A 1 100 ? 12.137 13.709 -26.207 1.00 82.12 100 GLY A O 1
ATOM 779 N N . ALA A 1 101 ? 13.250 11.905 -26.944 1.00 86.19 101 ALA A N 1
ATOM 780 C CA . ALA A 1 101 ? 13.830 12.522 -28.135 1.00 86.19 101 ALA A CA 1
ATOM 781 C C . ALA A 1 101 ? 12.888 12.525 -29.358 1.00 86.19 101 ALA A C 1
ATOM 783 O O . ALA A 1 101 ? 13.265 13.039 -30.408 1.00 86.19 101 ALA A O 1
ATOM 784 N N . GLY A 1 102 ? 11.686 11.944 -29.249 1.00 85.06 102 GLY A N 1
ATOM 785 C CA . GLY A 1 102 ? 10.738 11.813 -30.364 1.00 85.06 102 GLY A CA 1
ATOM 786 C C . GLY A 1 102 ? 11.147 10.778 -31.419 1.00 85.06 102 GLY A C 1
ATOM 787 O O . GLY A 1 102 ? 10.619 10.787 -32.528 1.00 85.06 102 GLY A O 1
ATOM 788 N N . ASN A 1 103 ? 12.083 9.891 -31.085 1.00 85.44 103 ASN A N 1
ATOM 789 C CA . ASN A 1 103 ? 12.553 8.824 -31.960 1.00 85.44 103 ASN A CA 1
ATOM 790 C C . ASN A 1 103 ? 11.707 7.555 -31.789 1.00 85.44 103 ASN A C 1
ATOM 792 O O . ASN A 1 103 ? 11.059 7.345 -30.761 1.00 85.44 103 ASN A O 1
ATOM 796 N N . ALA A 1 104 ? 11.751 6.673 -32.790 1.00 83.38 104 ALA A N 1
ATOM 797 C CA . ALA A 1 104 ? 11.165 5.342 -32.675 1.00 83.38 104 ALA A CA 1
ATOM 798 C C . ALA A 1 104 ? 11.817 4.570 -31.515 1.00 83.38 104 ALA A C 1
ATOM 800 O O . ALA A 1 104 ? 13.040 4.584 -31.358 1.00 83.38 104 ALA A O 1
ATOM 801 N N . ALA A 1 105 ? 11.001 3.901 -30.696 1.00 83.62 105 ALA A N 1
ATOM 802 C CA . ALA A 1 105 ? 11.512 3.082 -29.606 1.00 83.62 105 ALA A CA 1
ATOM 803 C C . ALA A 1 105 ? 12.264 1.861 -30.174 1.00 83.62 105 ALA A C 1
ATOM 805 O O . ALA A 1 105 ? 11.729 1.189 -31.058 1.00 83.62 105 ALA A O 1
ATOM 806 N N . PRO A 1 106 ? 13.479 1.559 -29.686 1.00 82.69 106 PRO A N 1
ATOM 807 C CA . PRO A 1 106 ? 14.210 0.369 -30.100 1.00 82.69 106 PRO A CA 1
ATOM 808 C C . PRO A 1 106 ? 13.480 -0.911 -29.667 1.00 82.69 106 PRO A C 1
ATOM 810 O O . PRO A 1 106 ? 12.897 -0.968 -28.579 1.00 82.69 106 PRO A O 1
ATOM 813 N N . ASP A 1 107 ? 13.555 -1.949 -30.503 1.00 84.88 107 ASP A N 1
ATOM 814 C CA . ASP A 1 107 ? 12.995 -3.276 -30.223 1.00 84.88 107 ASP A CA 1
ATOM 815 C C . ASP A 1 107 ? 13.951 -4.095 -29.343 1.00 84.88 107 ASP A C 1
ATOM 817 O O . ASP A 1 107 ? 14.680 -4.976 -29.794 1.00 84.88 107 ASP A O 1
ATOM 821 N N . ILE A 1 108 ? 14.019 -3.716 -28.068 1.00 84.38 108 ILE A N 1
ATOM 822 C CA . ILE A 1 108 ? 14.819 -4.384 -27.037 1.00 84.38 108 ILE A CA 1
ATOM 823 C C . ILE A 1 108 ? 13.919 -4.803 -25.868 1.00 84.38 108 ILE A C 1
ATOM 825 O O . ILE A 1 108 ? 12.972 -4.086 -25.536 1.00 84.38 108 ILE A O 1
ATOM 829 N N . PRO A 1 109 ? 14.166 -5.951 -25.220 1.00 84.88 109 PRO A N 1
ATOM 830 C CA . PRO A 1 109 ? 13.373 -6.378 -24.074 1.00 84.88 109 PRO A CA 1
ATOM 831 C C . PRO A 1 109 ? 13.606 -5.463 -22.866 1.00 84.88 109 PRO A C 1
ATOM 833 O O . PRO A 1 109 ? 14.727 -5.035 -22.599 1.00 84.88 109 PRO A O 1
ATOM 836 N N . ASP A 1 110 ? 12.536 -5.180 -22.126 1.00 87.44 110 ASP A N 1
ATOM 837 C CA . ASP A 1 110 ? 12.585 -4.325 -20.941 1.00 87.44 110 ASP A CA 1
ATOM 838 C C . ASP A 1 110 ? 13.249 -5.032 -19.742 1.00 87.44 110 ASP A C 1
ATOM 840 O O . ASP A 1 110 ? 13.035 -6.232 -19.532 1.00 87.44 110 ASP A O 1
ATOM 844 N N . PRO A 1 111 ? 14.045 -4.317 -18.924 1.00 89.06 111 PRO A N 1
ATOM 845 C CA . PRO A 1 111 ? 14.678 -4.909 -17.758 1.00 89.06 111 PRO A CA 1
ATOM 846 C C . PRO A 1 111 ? 13.640 -5.306 -16.702 1.00 89.06 111 PRO A C 1
ATOM 848 O O . PRO A 1 111 ? 12.658 -4.609 -16.469 1.00 89.06 111 PRO A O 1
ATOM 851 N N . ILE A 1 112 ? 13.889 -6.418 -16.012 1.00 92.88 112 ILE A N 1
ATOM 852 C CA . ILE A 1 112 ? 12.986 -6.954 -14.988 1.00 92.88 112 ILE A CA 1
ATOM 853 C C . ILE A 1 112 ? 13.610 -6.755 -13.604 1.00 92.88 112 ILE A C 1
ATOM 855 O O . ILE A 1 112 ? 14.759 -7.140 -13.375 1.00 92.88 112 ILE A O 1
ATOM 859 N N . ALA A 1 113 ? 12.844 -6.173 -12.682 1.00 93.75 113 ALA A N 1
ATOM 860 C CA . ALA A 1 113 ? 13.175 -6.081 -11.268 1.00 93.75 113 ALA A CA 1
ATOM 861 C C . ALA A 1 113 ? 12.625 -7.281 -10.493 1.00 93.75 113 ALA A C 1
ATOM 863 O O . ALA A 1 113 ? 11.447 -7.630 -10.619 1.00 93.75 113 ALA A O 1
ATOM 864 N N . LYS A 1 114 ? 13.466 -7.884 -9.649 1.00 95.75 114 LYS A N 1
ATOM 865 C CA . LYS A 1 114 ? 13.046 -8.944 -8.723 1.00 95.75 114 LYS A CA 1
ATOM 866 C C . LYS A 1 114 ? 12.480 -8.342 -7.446 1.00 95.75 114 LYS A C 1
ATOM 868 O O . LYS A 1 114 ? 13.025 -7.367 -6.932 1.00 95.75 114 LYS A O 1
ATOM 873 N N . HIS A 1 115 ? 11.418 -8.935 -6.918 1.00 96.50 115 HIS A N 1
ATOM 874 C CA . HIS A 1 115 ? 10.906 -8.531 -5.618 1.00 96.50 115 HIS A CA 1
ATOM 875 C C . HIS A 1 115 ? 11.797 -9.082 -4.493 1.00 96.50 115 HIS A C 1
ATOM 877 O O . HIS A 1 115 ? 12.384 -10.156 -4.624 1.00 96.50 115 HIS A O 1
ATOM 883 N N . THR A 1 116 ? 11.946 -8.326 -3.407 1.00 96.00 116 THR A N 1
ATOM 884 C CA . THR A 1 116 ? 12.787 -8.696 -2.258 1.00 96.00 116 THR A CA 1
ATOM 885 C C . THR A 1 116 ? 12.134 -8.307 -0.928 1.00 96.00 116 THR A C 1
ATOM 887 O O . THR A 1 116 ? 11.203 -7.500 -0.889 1.00 96.00 116 THR A O 1
ATOM 890 N N . THR A 1 117 ? 12.607 -8.909 0.164 1.00 93.44 117 THR A N 1
ATOM 891 C CA . THR A 1 117 ? 12.108 -8.709 1.536 1.00 93.44 117 THR A CA 1
ATOM 892 C C . THR A 1 117 ? 12.565 -7.405 2.178 1.00 93.44 117 THR A C 1
ATOM 894 O O . THR A 1 117 ? 11.986 -6.971 3.170 1.00 93.44 117 THR A O 1
ATOM 897 N N . ASP A 1 118 ? 13.596 -6.781 1.626 1.00 91.25 118 ASP A N 1
ATOM 898 C CA . ASP A 1 118 ? 14.254 -5.588 2.143 1.00 91.25 118 ASP A CA 1
ATOM 899 C C . ASP A 1 118 ? 14.384 -4.517 1.056 1.00 91.25 118 ASP A C 1
ATOM 901 O O . ASP A 1 118 ? 14.416 -4.803 -0.136 1.00 91.25 118 ASP A O 1
ATOM 905 N N . GLY A 1 119 ? 14.433 -3.250 1.451 1.00 91.56 119 GLY A N 1
ATOM 906 C CA . GLY A 1 119 ? 14.527 -2.151 0.500 1.00 91.56 119 GLY A CA 1
ATOM 907 C C . GLY A 1 119 ? 14.368 -0.795 1.166 1.00 91.56 119 GLY A C 1
ATOM 908 O O . GLY A 1 119 ? 14.260 -0.688 2.388 1.00 91.56 119 GLY A O 1
ATOM 909 N N . VAL A 1 120 ? 14.351 0.254 0.347 1.00 94.12 120 VAL A N 1
ATOM 910 C CA . VAL A 1 120 ? 14.169 1.629 0.817 1.00 94.12 120 VAL A CA 1
ATOM 911 C C . VAL A 1 120 ? 12.726 2.050 0.574 1.00 94.12 120 VAL A C 1
ATOM 913 O O . VAL A 1 120 ? 12.275 2.121 -0.568 1.00 94.12 120 VAL A O 1
ATOM 916 N N . LEU A 1 121 ? 12.019 2.354 1.663 1.00 94.81 121 LEU A N 1
ATOM 917 C CA . LEU A 1 121 ? 10.648 2.853 1.640 1.00 94.81 121 LEU A CA 1
ATOM 918 C C . LEU A 1 121 ? 10.613 4.325 2.045 1.00 94.81 121 LEU A C 1
ATOM 920 O O . LEU A 1 121 ? 11.173 4.721 3.069 1.00 94.81 121 LEU A O 1
ATOM 924 N N . LYS A 1 122 ? 9.894 5.132 1.270 1.00 95.44 122 LYS A N 1
ATOM 925 C CA . LYS A 1 122 ? 9.605 6.533 1.569 1.00 95.44 122 LYS A CA 1
ATOM 926 C C . LYS A 1 122 ? 8.107 6.690 1.762 1.00 95.44 122 LYS A C 1
ATOM 928 O O . LYS A 1 122 ? 7.328 6.516 0.831 1.00 95.44 122 LYS A O 1
ATOM 933 N N . LEU A 1 123 ? 7.709 7.034 2.982 1.00 95.12 123 LEU A N 1
ATOM 934 C CA . LEU A 1 123 ? 6.319 7.314 3.321 1.00 95.12 123 LEU A CA 1
ATOM 935 C C . LEU A 1 123 ? 6.141 8.812 3.556 1.00 95.12 123 LEU A C 1
ATOM 937 O O . LEU A 1 123 ? 6.720 9.386 4.478 1.00 95.12 123 LEU A O 1
ATOM 941 N N . LYS A 1 124 ? 5.299 9.440 2.741 1.00 94.44 124 LYS A N 1
ATOM 942 C CA . LYS A 1 124 ? 4.874 10.827 2.906 1.00 94.44 124 LYS A CA 1
ATOM 943 C C . LYS A 1 124 ? 3.428 10.861 3.365 1.00 94.44 124 LYS A C 1
ATOM 945 O O . LYS A 1 124 ? 2.571 10.223 2.768 1.00 94.44 124 LYS A O 1
ATOM 950 N N . VAL A 1 125 ? 3.152 11.646 4.397 1.00 92.06 125 VAL A N 1
ATOM 951 C CA . VAL A 1 125 ? 1.806 11.807 4.952 1.00 92.06 125 VAL A CA 1
ATOM 952 C C . VAL A 1 125 ? 1.419 13.272 4.838 1.00 92.06 125 VAL A C 1
ATOM 954 O O . VAL A 1 125 ? 2.172 14.149 5.257 1.00 92.06 125 VAL A O 1
ATOM 957 N N . LYS A 1 126 ? 0.256 13.538 4.250 1.00 89.81 126 LYS A N 1
ATOM 958 C CA . LYS A 1 126 ? -0.353 14.865 4.180 1.00 89.81 126 LYS A CA 1
ATOM 959 C C . LYS A 1 126 ? -1.731 14.812 4.818 1.00 89.81 126 LYS A C 1
ATOM 961 O O . LYS A 1 126 ? -2.511 13.912 4.522 1.00 89.81 126 LYS A O 1
ATOM 966 N N . THR A 1 127 ? -2.035 15.792 5.653 1.00 84.06 127 THR A N 1
ATOM 967 C CA . THR A 1 127 ? -3.364 16.000 6.228 1.00 84.06 127 THR A CA 1
ATOM 968 C C . THR A 1 127 ? -3.993 17.184 5.514 1.00 84.06 127 THR A C 1
ATOM 970 O O . THR A 1 127 ? -3.388 18.257 5.464 1.00 84.06 127 THR A O 1
ATOM 973 N N . ASN A 1 128 ? -5.179 17.009 4.935 1.00 70.94 128 ASN A N 1
ATOM 974 C CA . ASN A 1 128 ? -5.924 18.132 4.383 1.00 70.94 128 ASN A CA 1
ATOM 975 C C . ASN A 1 128 ? -6.815 18.717 5.477 1.00 70.94 128 ASN A C 1
ATOM 977 O O . ASN A 1 128 ? -8.013 18.453 5.553 1.00 70.94 128 ASN A O 1
ATOM 981 N N . SER A 1 129 ? -6.184 19.474 6.368 1.00 62.41 129 SER A N 1
ATOM 982 C CA . SER A 1 129 ? -6.888 20.282 7.351 1.00 62.41 129 SER A CA 1
ATOM 983 C C . SER A 1 129 ? -7.180 21.604 6.677 1.00 62.41 129 SER A C 1
ATOM 985 O O . SER A 1 129 ? -6.263 22.374 6.403 1.00 62.41 129 SER A O 1
ATOM 987 N N . THR A 1 130 ? -8.443 21.852 6.354 1.00 56.75 130 THR A N 1
ATOM 988 C CA . THR A 1 130 ? -8.886 23.156 5.869 1.00 56.75 130 THR A CA 1
ATOM 989 C C . THR A 1 130 ? -8.643 24.186 6.969 1.00 56.75 130 THR A C 1
ATOM 991 O O . THR A 1 130 ? -9.493 24.406 7.828 1.00 56.75 130 THR A O 1
ATOM 994 N N . SER A 1 131 ? -7.456 24.788 6.972 1.00 52.50 131 SER A N 1
ATOM 995 C CA . SER A 1 131 ? -7.131 25.966 7.762 1.00 52.50 131 SER A CA 1
ATOM 996 C C . SER A 1 131 ? -7.998 27.107 7.244 1.00 52.50 131 SER A C 1
ATOM 998 O O . SER A 1 131 ? -7.646 27.782 6.279 1.00 52.50 131 SER A O 1
ATOM 1000 N N . SER A 1 132 ? -9.173 27.302 7.835 1.00 50.47 132 SER A N 1
ATOM 1001 C CA . SER A 1 132 ? -9.961 28.503 7.596 1.00 50.47 132 SER A CA 1
ATOM 1002 C C . SER A 1 132 ? -9.208 29.682 8.210 1.00 50.47 132 SER A C 1
ATOM 1004 O O . SER A 1 132 ? -9.151 29.813 9.434 1.00 50.47 132 SER A O 1
ATOM 1006 N N . VAL A 1 133 ? -8.607 30.530 7.375 1.00 60.09 133 VAL A N 1
ATOM 1007 C CA . VAL A 1 133 ? -8.145 31.849 7.813 1.00 60.09 133 VAL A CA 1
ATOM 1008 C C . VAL A 1 133 ? -9.396 32.663 8.114 1.00 60.09 133 VAL A C 1
ATOM 1010 O O . VAL A 1 133 ? -10.160 33.001 7.211 1.00 60.09 133 VAL A O 1
ATOM 1013 N N . LEU A 1 134 ? -9.633 32.941 9.392 1.00 57.81 134 LEU A N 1
ATOM 1014 C CA . LEU A 1 134 ? -10.680 33.858 9.819 1.00 57.81 134 LEU A CA 1
ATOM 1015 C C . LEU A 1 134 ? -10.196 35.270 9.469 1.00 57.81 134 LEU A C 1
ATOM 1017 O O . LEU A 1 134 ? -9.389 35.858 10.186 1.00 57.81 134 LEU A O 1
ATOM 1021 N N . VAL A 1 135 ? -10.615 35.780 8.310 1.00 58.09 135 VAL A N 1
ATOM 1022 C CA . VAL A 1 135 ? -10.327 37.156 7.893 1.00 58.09 135 VAL A CA 1
ATOM 1023 C C . VAL A 1 135 ? -11.185 38.086 8.752 1.00 58.09 135 VAL A C 1
ATOM 1025 O O . VAL A 1 135 ? -12.344 38.345 8.443 1.00 58.09 135 VAL A O 1
ATOM 1028 N N . GLY A 1 136 ? -10.627 38.533 9.876 1.00 62.06 136 GLY A N 1
ATOM 1029 C CA . GLY A 1 136 ? -11.152 39.628 10.691 1.00 62.06 136 GLY A CA 1
ATOM 1030 C C . GLY A 1 136 ? -10.362 40.921 10.436 1.00 62.06 136 GLY A C 1
ATOM 1031 O O . GLY A 1 136 ? -9.189 40.837 10.061 1.00 62.06 136 GLY A O 1
ATOM 1032 N N . PRO A 1 137 ? -10.953 42.118 10.620 1.00 62.06 137 PRO A N 1
ATOM 1033 C CA . PRO A 1 137 ? -10.234 43.380 10.449 1.00 62.06 137 PRO A CA 1
ATOM 1034 C C . PRO A 1 137 ? -9.029 43.454 11.400 1.00 62.06 137 PRO A C 1
ATOM 1036 O O . PRO A 1 137 ? -9.187 43.351 12.614 1.00 62.06 137 PRO A O 1
ATOM 1039 N N . LEU A 1 138 ? -7.823 43.627 10.848 1.00 62.19 138 LEU A N 1
ATOM 1040 C CA . LEU A 1 138 ? -6.553 43.578 11.591 1.00 62.19 138 LEU A CA 1
ATOM 1041 C C . LEU A 1 138 ? -6.164 44.893 12.290 1.00 62.19 138 LEU A C 1
ATOM 1043 O O . LEU A 1 138 ? -5.085 44.984 12.869 1.00 62.19 138 LEU A O 1
ATOM 1047 N N . PHE A 1 139 ? -7.025 45.909 12.250 1.00 58.12 139 PHE A N 1
ATOM 1048 C CA . PHE A 1 139 ? -6.772 47.202 12.878 1.00 58.12 139 PHE A CA 1
ATOM 1049 C C . PHE A 1 139 ? -8.017 47.641 13.638 1.00 58.12 139 PHE A C 1
ATOM 1051 O O . PHE A 1 139 ? -9.093 47.799 13.062 1.00 58.12 139 PHE A O 1
ATOM 1058 N N . GLY A 1 140 ? -7.865 47.789 14.952 1.00 52.97 140 GLY A N 1
ATOM 1059 C CA . GLY A 1 140 ? -8.911 48.295 15.822 1.00 52.97 140 GLY A CA 1
ATOM 1060 C C . GLY A 1 140 ? -9.246 49.749 15.502 1.00 52.97 140 GLY A C 1
ATOM 1061 O O . GLY A 1 140 ? -8.360 50.580 15.322 1.00 52.97 140 GLY A O 1
ATOM 1062 N N . SER A 1 141 ? -10.536 50.062 15.515 1.00 42.94 141 SER A N 1
ATOM 1063 C CA . SER A 1 141 ? -11.016 51.416 15.763 1.00 42.94 141 SER A CA 1
ATOM 1064 C C . SER A 1 141 ? -11.996 51.365 16.928 1.00 42.94 141 SER A C 1
ATOM 1066 O O . SER A 1 141 ? -13.133 50.912 16.800 1.00 42.94 141 SER A O 1
ATOM 1068 N N . SER A 1 142 ? -11.508 51.797 18.082 1.00 54.53 142 SER A N 1
ATOM 1069 C CA . SER A 1 142 ? -12.264 52.104 19.288 1.00 54.53 142 SER A CA 1
ATOM 1070 C C . SER A 1 142 ? -13.247 53.251 19.017 1.00 54.53 142 SER A C 1
ATOM 1072 O O . SER A 1 142 ? -12.845 54.286 18.490 1.00 54.53 142 SER A O 1
ATOM 1074 N N . GLY A 1 143 ? -14.505 53.115 19.444 1.00 45.78 143 GLY A N 1
ATOM 1075 C CA . GLY A 1 143 ? -15.460 54.225 19.540 1.00 45.78 143 GLY A CA 1
ATOM 1076 C C . GLY A 1 143 ? -16.714 53.836 20.348 1.00 45.78 143 GLY A C 1
ATOM 1077 O O . GLY A 1 143 ? -17.138 52.689 20.229 1.00 45.78 143 GLY A O 1
ATOM 1078 N N . PRO A 1 144 ? -17.278 54.714 21.208 1.00 43.72 144 PRO A N 1
ATOM 1079 C CA . PRO A 1 144 ? -18.034 54.317 22.403 1.00 43.72 144 PRO A CA 1
ATOM 1080 C C . PRO A 1 144 ? -19.560 54.504 22.300 1.00 43.72 144 PRO A C 1
ATOM 1082 O O . PRO A 1 144 ? -20.030 55.407 21.615 1.00 43.72 144 PRO A O 1
ATOM 1085 N N . GLY A 1 145 ? -20.321 53.745 23.103 1.00 37.56 145 GLY A N 1
ATOM 1086 C CA . GLY A 1 145 ? -21.665 54.149 23.554 1.00 37.56 145 GLY A CA 1
ATOM 1087 C C . GLY A 1 145 ? -22.747 53.051 23.561 1.00 37.56 145 GLY A C 1
ATOM 1088 O O . GLY A 1 145 ? -22.995 52.470 22.511 1.00 37.56 145 GLY A O 1
ATOM 1089 N N . PRO A 1 146 ? -23.414 52.772 24.701 1.00 56.66 146 PRO A N 1
ATOM 1090 C CA . PRO A 1 146 ? -24.349 51.655 24.899 1.00 56.66 146 PRO A CA 1
ATOM 1091 C C . PRO A 1 146 ? -25.823 52.061 24.722 1.00 56.66 146 PRO A C 1
ATOM 1093 O O . PRO A 1 146 ? -26.156 53.217 24.948 1.00 56.66 146 PRO A O 1
ATOM 1096 N N . VAL A 1 147 ? -26.726 51.095 24.498 1.00 39.53 147 VAL A N 1
ATOM 1097 C CA . VAL A 1 147 ? -28.070 51.105 25.111 1.00 39.53 147 VAL A CA 1
ATOM 1098 C C . VAL A 1 147 ? -28.537 49.683 25.402 1.00 39.53 147 VAL A C 1
ATOM 1100 O O . VAL A 1 147 ? -28.227 48.731 24.690 1.00 39.53 147 VAL A O 1
ATOM 1103 N N . THR A 1 148 ? -29.256 49.567 26.507 1.00 40.91 148 THR A N 1
ATOM 1104 C CA . THR A 1 148 ? -29.642 48.337 27.181 1.00 40.91 148 THR A CA 1
ATOM 1105 C C . THR A 1 148 ? -31.163 48.284 27.354 1.00 40.91 148 THR A C 1
ATOM 1107 O O . THR A 1 148 ? -31.822 49.318 27.355 1.00 40.91 148 THR A O 1
ATOM 1110 N N . VAL A 1 149 ? -31.649 47.068 27.601 1.00 34.53 149 VAL A N 1
ATOM 1111 C CA . VAL A 1 149 ? -32.913 46.668 28.246 1.00 34.53 149 VAL A CA 1
ATOM 1112 C C . VAL A 1 149 ? -34.249 46.948 27.537 1.00 34.53 149 VAL A C 1
ATOM 1114 O O . VAL A 1 149 ? -34.718 48.072 27.412 1.00 34.53 149 VAL A O 1
ATOM 1117 N N . GLY A 1 150 ? -34.941 45.839 27.257 1.00 33.62 150 GLY A N 1
ATOM 1118 C CA . GLY A 1 150 ? -36.375 45.739 26.977 1.00 33.62 150 GLY A CA 1
ATOM 1119 C C . GLY A 1 150 ? -36.843 44.288 27.130 1.00 33.62 150 GLY A C 1
ATOM 1120 O O . GLY A 1 150 ? -37.142 43.612 26.157 1.00 33.62 150 GLY A O 1
ATOM 1121 N N . ASN A 1 151 ? -36.785 43.799 28.367 1.00 45.88 151 ASN A N 1
ATOM 1122 C CA . ASN A 1 151 ? -37.137 42.463 28.856 1.00 45.88 151 ASN A CA 1
ATOM 1123 C C . ASN A 1 151 ? -38.635 42.137 28.652 1.00 45.88 151 ASN A C 1
ATOM 1125 O O . ASN A 1 151 ? -39.443 43.016 28.944 1.00 45.88 151 ASN A O 1
ATOM 1129 N N . THR A 1 152 ? -39.004 40.901 28.257 1.00 32.94 152 THR A N 1
ATOM 1130 C CA . THR A 1 152 ? -40.124 40.081 28.815 1.00 32.94 152 THR A CA 1
ATOM 1131 C C . THR A 1 152 ? -40.509 38.877 27.923 1.00 32.94 152 THR A C 1
ATOM 1133 O O . THR A 1 152 ? -40.890 39.043 26.774 1.00 32.94 152 THR A O 1
ATOM 1136 N N . ALA A 1 153 ? -40.453 37.690 28.548 1.00 30.47 153 ALA A N 1
ATOM 1137 C CA . ALA A 1 153 ? -41.268 36.468 28.391 1.00 30.47 153 ALA A CA 1
ATOM 1138 C C . ALA A 1 153 ? -41.382 35.695 27.050 1.00 30.47 153 ALA A C 1
ATOM 1140 O O . ALA A 1 153 ? -41.797 36.198 26.014 1.00 30.47 153 ALA A O 1
ATOM 1141 N N . ALA A 1 154 ? -41.135 34.381 27.157 1.00 40.00 154 ALA A N 1
ATOM 1142 C CA . ALA A 1 154 ? -41.693 33.304 26.318 1.00 40.00 154 ALA A CA 1
ATOM 1143 C C . ALA A 1 154 ? -43.205 33.085 26.629 1.00 40.00 154 ALA A C 1
ATOM 1145 O O . ALA A 1 154 ? -43.657 33.688 27.606 1.00 40.00 154 ALA A O 1
ATOM 1146 N N . PRO A 1 155 ? -43.988 32.160 26.003 1.00 52.34 155 PRO A N 1
ATOM 1147 C CA . PRO A 1 155 ? -43.822 31.279 24.821 1.00 52.34 155 PRO A CA 1
ATOM 1148 C C . PRO A 1 155 ? -45.093 31.267 23.887 1.00 52.34 155 PRO A C 1
ATOM 1150 O O . PRO A 1 155 ? -45.894 32.186 23.960 1.00 52.34 155 PRO A O 1
ATOM 1153 N N . VAL A 1 156 ? -45.287 30.182 23.096 1.00 31.50 156 VAL A N 1
ATOM 1154 C CA . VAL A 1 156 ? -46.494 29.658 22.364 1.00 31.50 156 VAL A CA 1
ATOM 1155 C C . VAL A 1 156 ? -46.798 30.206 20.949 1.00 31.50 156 VAL A C 1
ATOM 1157 O O . VAL A 1 156 ? -46.702 31.399 20.726 1.00 31.50 156 VAL A O 1
ATOM 1160 N N . ALA A 1 157 ? -47.210 29.441 19.922 1.00 32.91 157 ALA A N 1
ATOM 1161 C CA . ALA A 1 157 ? -47.402 28.002 19.672 1.00 32.91 157 ALA A CA 1
ATOM 1162 C C . ALA A 1 157 ? -47.478 27.737 18.140 1.00 32.91 157 ALA A C 1
ATOM 1164 O O . ALA A 1 157 ? -47.628 28.659 17.343 1.00 32.91 157 ALA A O 1
ATOM 1165 N N . ALA A 1 158 ? -47.368 26.458 17.766 1.00 41.44 158 ALA A N 1
ATOM 1166 C CA . ALA A 1 158 ? -47.353 25.875 16.417 1.00 41.44 158 ALA A CA 1
ATOM 1167 C C . ALA A 1 158 ? -48.584 26.172 15.522 1.00 41.44 158 ALA A C 1
ATOM 1169 O O . ALA A 1 158 ? -49.638 26.577 16.011 1.00 41.44 158 ALA A O 1
ATOM 1170 N N . PRO A 1 159 ? -48.501 25.810 14.226 1.00 38.62 159 PRO A N 1
ATOM 1171 C CA . PRO A 1 159 ? -49.233 24.615 13.790 1.00 38.62 159 PRO A CA 1
ATOM 1172 C C . PRO A 1 159 ? -48.349 23.534 13.147 1.00 38.62 159 PRO A C 1
ATOM 1174 O O . PRO A 1 159 ? -47.192 23.740 12.800 1.00 38.62 159 PRO A O 1
ATOM 1177 N N . ALA A 1 160 ? -48.935 22.343 13.080 1.00 34.34 160 ALA A N 1
ATOM 1178 C CA . ALA A 1 160 ? -48.331 21.033 12.895 1.00 34.34 160 ALA A CA 1
ATOM 1179 C C . ALA A 1 160 ? -47.914 20.644 11.457 1.00 34.34 160 ALA A C 1
ATOM 1181 O O . ALA A 1 160 ? -48.464 21.152 10.486 1.00 34.34 160 ALA A O 1
ATOM 1182 N N . ALA A 1 161 ? -47.078 19.588 11.420 1.00 32.41 161 ALA A N 1
ATOM 1183 C CA . ALA A 1 161 ? -46.891 18.554 10.381 1.00 32.41 161 ALA A CA 1
ATOM 1184 C C . ALA A 1 161 ? -46.153 18.967 9.079 1.00 32.41 161 ALA A C 1
ATOM 1186 O O . ALA A 1 161 ? -46.440 20.000 8.502 1.00 32.41 161 ALA A O 1
ATOM 1187 N N . ALA A 1 162 ? -45.195 18.213 8.518 1.00 32.88 162 ALA A N 1
ATOM 1188 C CA . ALA A 1 162 ? -44.834 16.803 8.680 1.00 32.88 162 ALA A CA 1
ATOM 1189 C C . ALA A 1 162 ? -43.343 16.537 8.349 1.00 32.88 162 ALA A C 1
ATOM 1191 O O . ALA A 1 162 ? -42.775 17.134 7.437 1.00 32.88 162 ALA A O 1
ATOM 1192 N N . ALA A 1 163 ? -42.742 15.591 9.080 1.00 36.28 163 ALA A N 1
ATOM 1193 C CA . ALA A 1 163 ? -41.485 14.900 8.766 1.00 36.28 163 ALA A CA 1
ATOM 1194 C C . ALA A 1 163 ? -41.723 13.830 7.675 1.00 36.28 163 ALA A C 1
ATOM 1196 O O . ALA A 1 163 ? -42.808 13.255 7.633 1.00 36.28 163 ALA A O 1
ATOM 1197 N N . ALA A 1 164 ? -40.792 13.558 6.749 1.00 43.16 164 ALA A N 1
ATOM 1198 C CA . ALA A 1 164 ? -39.741 12.506 6.775 1.00 43.16 164 ALA A CA 1
ATOM 1199 C C . ALA A 1 164 ? -39.483 12.066 5.295 1.00 43.16 164 ALA A C 1
ATOM 1201 O O . ALA A 1 164 ? -40.324 12.427 4.467 1.00 43.16 164 ALA A O 1
ATOM 1202 N N . PRO A 1 165 ? -38.444 11.269 4.912 1.00 46.94 165 PRO A N 1
ATOM 1203 C CA . PRO A 1 165 ? -37.544 10.424 5.731 1.00 46.94 165 PRO A CA 1
ATOM 1204 C C . PRO A 1 165 ? -36.031 10.673 5.469 1.00 46.94 165 PRO A C 1
ATOM 1206 O O . PRO A 1 165 ? -35.622 10.949 4.352 1.00 46.94 165 PRO A O 1
ATOM 1209 N N . ALA A 1 166 ? -35.102 10.672 6.432 1.00 42.38 166 ALA A N 1
ATOM 1210 C CA . ALA A 1 166 ? -34.776 9.653 7.436 1.00 42.38 166 ALA A CA 1
ATOM 1211 C C . ALA A 1 166 ? -34.631 8.251 6.826 1.00 42.38 166 ALA A C 1
ATOM 1213 O O . ALA A 1 166 ? -35.595 7.491 6.767 1.00 42.38 166 ALA A O 1
ATOM 1214 N N . ALA A 1 167 ? -33.411 7.887 6.417 1.00 36.50 167 ALA A N 1
ATOM 1215 C CA . ALA A 1 167 ? -33.058 6.479 6.303 1.00 36.50 167 ALA A CA 1
ATOM 1216 C C . ALA A 1 167 ? -33.386 5.816 7.646 1.00 36.50 167 ALA A C 1
ATOM 1218 O O . ALA A 1 167 ? -32.876 6.177 8.707 1.00 36.50 167 ALA A O 1
ATOM 1219 N N . LYS A 1 168 ? -34.365 4.932 7.560 1.00 39.00 168 LYS A N 1
ATOM 1220 C CA . LYS A 1 168 ? -35.093 4.292 8.634 1.00 39.00 168 LYS A CA 1
ATOM 1221 C C . LYS A 1 168 ? -34.100 3.465 9.455 1.00 39.00 168 LYS A C 1
ATOM 1223 O O . LYS A 1 168 ? -33.608 2.445 8.986 1.00 39.00 168 LYS A O 1
ATOM 1228 N N . SER A 1 169 ? -33.833 3.876 10.694 1.00 44.88 169 SER A N 1
ATOM 1229 C CA . SER A 1 169 ? -33.653 2.902 11.767 1.00 44.88 169 SER A CA 1
ATOM 1230 C C . SER A 1 169 ? -34.988 2.180 11.845 1.00 44.88 169 SER A C 1
ATOM 1232 O O . SER A 1 169 ? -35.932 2.668 12.470 1.00 44.88 169 SER A O 1
ATOM 1234 N N . GLU A 1 170 ? -35.134 1.093 11.092 1.00 43.94 170 GLU A N 1
ATOM 1235 C CA . GLU A 1 170 ? -36.241 0.201 11.372 1.00 43.94 170 GLU A CA 1
ATOM 1236 C C . GLU A 1 170 ? -36.075 -0.201 12.837 1.00 43.94 170 GLU A C 1
ATOM 1238 O O . GLU A 1 170 ? -34.969 -0.593 13.226 1.00 43.94 170 GLU A O 1
ATOM 1243 N N . PRO A 1 171 ? -37.105 -0.025 13.687 1.00 55.88 171 PRO A N 1
ATOM 1244 C CA . PRO A 1 171 ? -37.096 -0.733 14.951 1.00 55.88 171 PRO A CA 1
ATOM 1245 C C . PRO A 1 171 ? -36.781 -2.180 14.594 1.00 55.88 171 PRO A C 1
ATOM 1247 O O . PRO A 1 171 ? -37.343 -2.701 13.624 1.00 55.88 171 PRO A O 1
ATOM 1250 N N . MET A 1 172 ? -35.831 -2.786 15.309 1.00 58.53 172 MET A N 1
ATOM 1251 C CA . MET A 1 172 ? -35.605 -4.220 15.190 1.00 58.53 172 MET A CA 1
ATOM 1252 C C . MET A 1 172 ? -36.965 -4.901 15.078 1.00 58.53 172 MET A C 1
ATOM 1254 O O . MET A 1 172 ? -37.869 -4.562 15.849 1.00 58.53 172 MET A O 1
ATOM 1258 N N . LEU A 1 173 ? -37.126 -5.814 14.114 1.00 65.19 173 LEU A N 1
ATOM 1259 C CA . LEU A 1 173 ? -38.315 -6.660 14.091 1.00 65.19 173 LEU A CA 1
ATOM 1260 C C . LEU A 1 173 ? -38.544 -7.170 15.521 1.00 65.19 173 LEU A C 1
ATOM 1262 O O . LEU A 1 173 ? -37.584 -7.542 16.205 1.00 65.19 173 LEU A O 1
ATOM 1266 N N . SER A 1 174 ? -39.795 -7.170 15.979 1.00 66.50 174 SER A N 1
ATOM 1267 C CA . SER A 1 174 ? -40.173 -7.662 17.314 1.00 66.50 174 SER A CA 1
ATOM 1268 C C . SER A 1 174 ? -39.587 -9.047 17.602 1.00 66.50 174 SER A C 1
ATOM 1270 O O . SER A 1 174 ? -39.227 -9.365 18.738 1.00 66.50 174 SER A O 1
ATOM 1272 N N . ASP A 1 175 ? -39.433 -9.845 16.548 1.00 71.12 175 ASP A N 1
ATOM 1273 C CA . ASP A 1 175 ? -38.848 -11.182 16.568 1.00 71.12 175 ASP A CA 1
ATOM 1274 C C . ASP A 1 175 ? -37.351 -11.137 16.906 1.00 71.12 175 ASP A C 1
ATOM 1276 O O . ASP A 1 175 ? -36.864 -11.909 17.736 1.00 71.12 175 ASP A O 1
ATOM 1280 N N . THR A 1 176 ? -36.625 -10.172 16.341 1.00 78.56 176 THR A N 1
ATOM 1281 C CA . THR A 1 176 ? -35.210 -9.933 16.628 1.00 78.56 176 THR A CA 1
ATOM 1282 C C . THR A 1 176 ? -35.024 -9.376 18.041 1.00 78.56 176 THR A C 1
ATOM 1284 O O . THR A 1 176 ? -34.147 -9.830 18.771 1.00 78.56 176 THR A O 1
ATOM 1287 N N . GLU A 1 177 ? -35.876 -8.450 18.484 1.00 82.94 177 GLU A N 1
ATOM 1288 C CA . GLU A 1 177 ? -35.835 -7.926 19.857 1.00 82.94 177 GLU A CA 1
ATOM 1289 C C . GLU A 1 177 ? -36.096 -9.030 20.899 1.00 82.94 177 GLU A C 1
ATOM 1291 O O . GLU A 1 177 ? -35.387 -9.139 21.903 1.00 82.94 177 GLU A O 1
ATOM 1296 N N . THR A 1 178 ? -37.051 -9.920 20.624 1.00 85.69 178 THR A N 1
ATOM 1297 C CA . THR A 1 178 ? -37.342 -11.089 21.465 1.00 85.69 178 THR A CA 1
ATOM 1298 C C . THR A 1 178 ? -36.157 -12.056 21.523 1.00 85.69 178 THR A C 1
ATOM 1300 O O . THR A 1 178 ? -35.822 -12.547 22.605 1.00 85.69 178 THR A O 1
ATOM 1303 N N . TYR A 1 179 ? -35.480 -12.298 20.396 1.00 87.12 179 TYR A N 1
ATOM 1304 C CA . TYR A 1 179 ? -34.283 -13.142 20.334 1.00 87.12 179 TYR A CA 1
ATOM 1305 C C . TYR A 1 179 ? -33.168 -12.625 21.253 1.00 87.12 179 TYR A C 1
ATOM 1307 O O . TYR A 1 179 ? -32.652 -13.373 22.090 1.00 87.12 179 TYR A O 1
ATOM 1315 N N . PHE A 1 180 ? -32.850 -11.330 21.171 1.00 91.12 180 PHE A N 1
ATOM 1316 C CA . PHE A 1 180 ? -31.828 -10.727 22.025 1.00 91.12 180 PHE A CA 1
ATOM 1317 C C . PHE A 1 180 ? -32.238 -10.708 23.499 1.00 91.12 180 PHE A C 1
ATOM 1319 O O . PHE A 1 180 ? -31.443 -11.092 24.357 1.00 91.12 180 PHE A O 1
ATOM 1326 N N . ASN A 1 181 ? -33.490 -10.368 23.813 1.00 90.31 181 ASN A N 1
ATOM 1327 C CA . ASN A 1 181 ? -33.989 -10.373 25.189 1.00 90.31 181 ASN A CA 1
ATOM 1328 C C . ASN A 1 181 ? -33.949 -11.770 25.829 1.00 90.31 181 ASN A C 1
ATOM 1330 O O . ASN A 1 181 ? -33.610 -11.906 27.008 1.00 90.31 181 ASN A O 1
ATOM 1334 N N . ASN A 1 182 ? -34.248 -12.822 25.066 1.00 92.06 182 ASN A N 1
ATOM 1335 C CA . ASN A 1 182 ? -34.137 -14.200 25.539 1.00 92.06 182 ASN A CA 1
ATOM 1336 C C . ASN A 1 182 ? -32.677 -14.621 25.740 1.00 92.06 182 ASN A C 1
ATOM 1338 O O . ASN A 1 182 ? -32.360 -15.221 26.768 1.00 92.06 182 ASN A O 1
ATOM 1342 N N . GLY A 1 183 ? -31.786 -14.257 24.814 1.00 91.12 183 GLY A N 1
ATOM 1343 C CA . GLY A 1 183 ? -30.350 -14.509 24.940 1.00 91.12 183 GLY A CA 1
ATOM 1344 C C . GLY A 1 183 ? -29.740 -13.830 26.171 1.00 91.12 183 GLY A C 1
ATOM 1345 O O . GLY A 1 183 ? -29.010 -14.471 26.925 1.00 91.12 183 GLY A O 1
ATOM 1346 N N . ILE A 1 184 ? -30.106 -12.569 26.430 1.00 92.19 184 ILE A N 1
ATOM 1347 C CA . ILE A 1 184 ? -29.690 -11.816 27.623 1.00 92.19 184 ILE A CA 1
ATOM 1348 C C . ILE A 1 184 ? -30.172 -12.529 28.895 1.00 92.19 184 ILE A C 1
ATOM 1350 O O . ILE A 1 184 ? -29.370 -12.804 29.785 1.00 92.19 184 ILE A O 1
ATOM 1354 N N . LYS A 1 185 ? -31.455 -12.913 28.973 1.00 91.25 185 LYS A N 1
ATOM 1355 C CA . LYS A 1 185 ? -32.007 -13.649 30.129 1.00 91.25 185 LYS A CA 1
ATOM 1356 C C . LYS A 1 185 ? -31.301 -14.987 30.365 1.00 91.25 185 LYS A C 1
ATOM 1358 O O . LYS A 1 185 ? -31.047 -15.346 31.513 1.00 91.25 185 LYS A O 1
ATOM 1363 N N . GLN A 1 186 ? -31.000 -15.741 29.307 1.00 91.00 186 GLN A N 1
ATOM 1364 C CA . GLN A 1 186 ? -30.323 -17.039 29.412 1.00 91.00 186 GLN A CA 1
ATOM 1365 C C . GLN A 1 186 ? -28.874 -16.897 29.877 1.00 91.00 186 GLN A C 1
ATOM 1367 O O . GLN A 1 186 ? -28.471 -17.598 30.802 1.00 91.00 186 GLN A O 1
ATOM 1372 N N . ALA A 1 187 ? -28.119 -15.969 29.287 1.00 91.75 187 ALA A N 1
ATOM 1373 C CA . ALA A 1 187 ? -26.732 -15.713 29.662 1.00 91.75 187 ALA A CA 1
ATOM 1374 C C . ALA A 1 187 ? -26.632 -15.255 31.126 1.00 91.75 187 ALA A C 1
ATOM 1376 O O . ALA A 1 187 ? -25.860 -15.816 31.905 1.00 91.75 187 ALA A O 1
ATOM 1377 N N . VAL A 1 188 ? -27.520 -14.347 31.555 1.00 90.81 188 VAL A N 1
ATOM 1378 C CA . VAL A 1 188 ? -27.580 -13.938 32.962 1.00 90.81 188 VAL A CA 1
ATOM 1379 C C . VAL A 1 188 ? -27.950 -15.108 33.869 1.00 90.81 188 VAL A C 1
ATOM 1381 O O . VAL A 1 188 ? -27.282 -15.289 34.882 1.00 90.81 188 VAL A O 1
ATOM 1384 N N . LYS A 1 189 ? -28.936 -15.953 33.522 1.00 87.31 189 LYS A N 1
ATOM 1385 C CA . LYS A 1 189 ? -29.273 -17.166 34.299 1.00 87.31 189 LYS A CA 1
ATOM 1386 C C . LYS A 1 189 ? -28.076 -18.107 34.448 1.00 87.31 189 LYS A C 1
ATOM 1388 O O . LYS A 1 189 ? -27.804 -18.558 35.558 1.00 87.31 189 LYS A O 1
ATOM 1393 N N . GLN A 1 190 ? -27.317 -18.316 33.376 1.00 86.75 190 GLN A N 1
ATOM 1394 C CA . GLN A 1 190 ? -26.110 -19.150 33.360 1.00 86.75 190 GLN A CA 1
ATOM 1395 C C . GLN A 1 190 ? -24.925 -18.534 34.126 1.00 86.75 190 GLN A C 1
ATOM 1397 O O . GLN A 1 190 ? -23.954 -19.229 34.389 1.00 86.75 190 GLN A O 1
ATOM 1402 N N . GLY A 1 191 ? -25.015 -17.264 34.541 1.00 86.81 191 GLY A N 1
ATOM 1403 C CA . GLY A 1 191 ? -23.927 -16.564 35.242 1.00 86.81 191 GLY A CA 1
ATOM 1404 C C . GLY A 1 191 ? -22.871 -15.989 34.303 1.00 86.81 191 GLY A C 1
ATOM 1405 O O . GLY A 1 191 ? -21.889 -15.427 34.769 1.00 86.81 191 GLY A O 1
ATOM 1406 N N . ASP A 1 192 ? -23.108 -16.077 32.998 1.00 89.94 192 ASP A N 1
ATOM 1407 C CA . ASP A 1 192 ? -22.242 -15.550 31.953 1.00 89.94 192 ASP A CA 1
ATOM 1408 C C . ASP A 1 192 ? -22.613 -14.084 31.677 1.00 89.94 192 ASP A C 1
ATOM 1410 O O . ASP A 1 192 ? -23.350 -13.741 30.745 1.00 89.94 192 ASP A O 1
ATOM 1414 N N . ILE A 1 193 ? -22.167 -13.211 32.584 1.00 89.62 193 ILE A N 1
ATOM 1415 C CA . ILE A 1 193 ? -22.457 -11.773 32.531 1.00 89.62 193 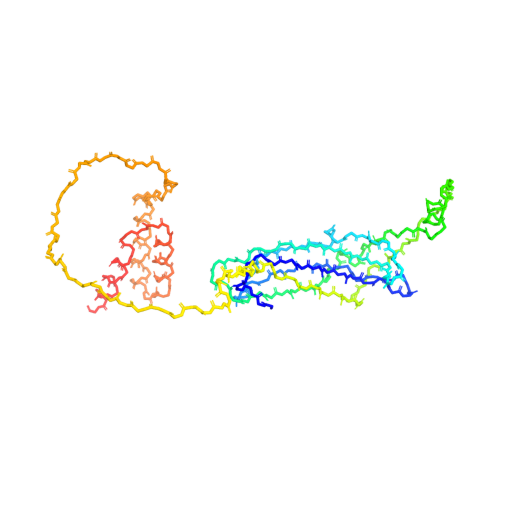ILE A CA 1
ATOM 1416 C C . ILE A 1 193 ? -21.780 -11.125 31.317 1.00 89.62 193 ILE A C 1
ATOM 1418 O O . ILE A 1 193 ? -22.372 -10.243 30.694 1.00 89.62 193 ILE A O 1
ATOM 1422 N N . ASP A 1 194 ? -20.600 -11.604 30.922 1.00 90.06 194 ASP A N 1
ATOM 1423 C CA . ASP A 1 194 ? -19.860 -11.099 29.763 1.00 90.06 194 ASP A CA 1
ATOM 1424 C C . ASP A 1 194 ? -20.630 -11.332 28.459 1.00 90.06 194 ASP A C 1
ATOM 1426 O O . ASP A 1 194 ? -20.803 -10.420 27.640 1.00 90.06 194 ASP A O 1
ATOM 1430 N N . LYS A 1 195 ? -21.187 -12.535 28.281 1.00 91.31 195 LYS A N 1
ATOM 1431 C CA . LYS A 1 195 ? -22.048 -12.846 27.135 1.00 91.31 195 LYS A CA 1
ATOM 1432 C C . LYS A 1 195 ? -23.350 -12.050 27.159 1.00 91.31 195 LYS A C 1
ATOM 1434 O O . LYS A 1 195 ? -23.799 -11.591 26.108 1.00 91.31 195 LYS A O 1
ATOM 1439 N N . ALA A 1 196 ? -23.941 -11.844 28.336 1.00 91.50 196 ALA A N 1
ATOM 1440 C CA . ALA A 1 196 ? -25.142 -11.028 28.489 1.00 91.50 196 ALA A CA 1
ATOM 1441 C C . ALA A 1 196 ? -24.901 -9.551 28.117 1.00 91.50 196 ALA A C 1
ATOM 1443 O O . ALA A 1 196 ? -25.725 -8.957 27.421 1.00 91.50 196 ALA A O 1
ATOM 1444 N N . LEU A 1 197 ? -23.756 -8.982 28.508 1.00 91.50 197 LEU A N 1
ATOM 1445 C CA . LEU A 1 197 ? -23.343 -7.625 28.135 1.00 91.50 197 LEU A CA 1
ATOM 1446 C C . LEU A 1 197 ? -23.116 -7.493 26.626 1.00 91.50 197 LEU A C 1
ATOM 1448 O O . LEU A 1 197 ? -23.568 -6.527 26.011 1.00 91.50 197 LEU A O 1
ATOM 1452 N N . LYS A 1 198 ? -22.466 -8.484 26.005 1.00 93.75 198 LYS A N 1
ATOM 1453 C CA . LYS A 1 198 ? -22.238 -8.498 24.553 1.00 93.75 198 LYS A CA 1
ATOM 1454 C C . LYS A 1 198 ? -23.551 -8.535 23.767 1.00 93.75 198 LYS A C 1
ATOM 1456 O O . LYS A 1 198 ? -23.700 -7.790 22.804 1.00 93.75 198 LYS A O 1
ATOM 1461 N N . LEU A 1 199 ? -24.510 -9.359 24.197 1.00 91.75 199 LEU A N 1
ATOM 1462 C CA . LEU A 1 199 ? -25.840 -9.446 23.582 1.00 91.75 199 LEU A CA 1
ATOM 1463 C C . LEU A 1 199 ? -26.660 -8.163 23.770 1.00 91.75 199 LEU A C 1
ATOM 1465 O O . LEU A 1 199 ? -27.367 -7.761 22.850 1.00 91.75 199 LEU A O 1
ATOM 1469 N N . MET A 1 200 ? -26.542 -7.502 24.924 1.00 91.62 200 MET A N 1
ATOM 1470 C CA . MET A 1 200 ? -27.183 -6.209 25.179 1.00 91.62 200 MET A CA 1
ATOM 1471 C C . MET A 1 200 ? -26.642 -5.116 24.250 1.00 91.62 200 MET A C 1
ATOM 1473 O O . MET A 1 200 ? -27.431 -4.460 23.578 1.00 91.62 200 MET A O 1
ATOM 1477 N N . ASN A 1 201 ? -25.316 -4.953 24.168 1.00 90.94 201 ASN A N 1
ATOM 1478 C CA . ASN A 1 201 ? -24.683 -3.936 23.318 1.00 90.94 201 ASN A CA 1
ATOM 1479 C C . ASN A 1 201 ? -25.004 -4.148 21.831 1.00 90.94 201 ASN A C 1
ATOM 1481 O O . ASN A 1 201 ? -25.209 -3.190 21.090 1.00 90.94 201 ASN A O 1
ATOM 1485 N N . GLU A 1 202 ? -25.067 -5.408 21.395 1.00 89.88 202 GLU A N 1
ATOM 1486 C CA . GLU A 1 202 ? -25.441 -5.766 20.027 1.00 89.88 202 GLU A CA 1
ATOM 1487 C C . GLU A 1 202 ? -26.903 -5.400 19.730 1.00 89.88 202 GLU A C 1
ATOM 1489 O O . GLU A 1 202 ? -27.196 -4.792 18.704 1.00 89.88 202 GLU A O 1
ATOM 1494 N N . ALA A 1 203 ? -27.817 -5.682 20.659 1.00 89.25 203 ALA A N 1
ATOM 1495 C CA . ALA A 1 203 ? -29.217 -5.303 20.526 1.00 89.25 203 ALA A CA 1
ATOM 1496 C C . ALA A 1 203 ? -29.421 -3.776 20.547 1.00 89.25 203 ALA A C 1
ATOM 1498 O O . ALA A 1 203 ? -30.192 -3.255 19.746 1.00 89.25 203 ALA A O 1
ATOM 1499 N N . GLU A 1 204 ? -28.715 -3.037 21.409 1.00 86.88 204 GLU A N 1
ATOM 1500 C CA . GLU A 1 204 ? -28.750 -1.565 21.430 1.00 86.88 204 GLU A CA 1
ATOM 1501 C C . GLU A 1 204 ? -28.223 -0.965 20.121 1.00 86.88 204 GLU A C 1
ATOM 1503 O O . GLU A 1 204 ? -28.829 -0.043 19.574 1.00 86.88 204 GLU A O 1
ATOM 1508 N N . ARG A 1 205 ? -27.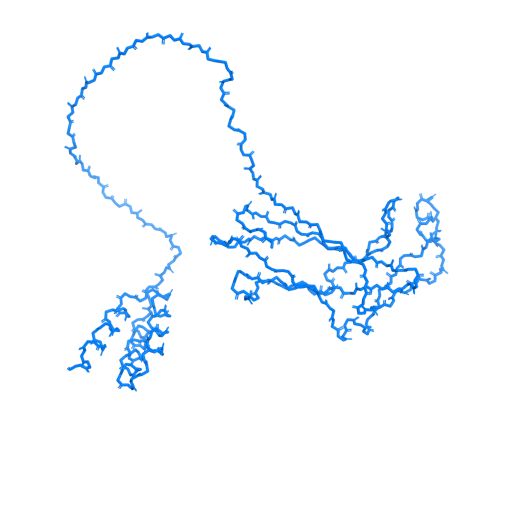137 -1.527 19.573 1.00 86.62 205 ARG A N 1
ATOM 1509 C CA . ARG A 1 205 ? -26.568 -1.126 18.278 1.00 86.62 205 ARG A CA 1
ATOM 1510 C C . ARG A 1 205 ? -27.549 -1.324 17.125 1.00 86.62 205 ARG A C 1
ATOM 1512 O O . ARG A 1 205 ? -27.551 -0.537 16.183 1.00 86.62 205 ARG A O 1
ATOM 1519 N N . LEU A 1 206 ? -28.381 -2.356 17.212 1.00 85.19 206 LEU A N 1
ATOM 1520 C CA . LEU A 1 206 ? -29.445 -2.643 16.251 1.00 85.19 206 LEU A CA 1
ATOM 1521 C C . LEU A 1 206 ? -30.726 -1.828 16.509 1.00 85.19 206 LEU A C 1
ATOM 1523 O O . LEU A 1 206 ? -31.677 -1.932 15.740 1.00 85.19 206 LEU A O 1
ATOM 1527 N N . GLY A 1 207 ? -30.754 -0.985 17.548 1.00 80.81 207 GLY A N 1
ATOM 1528 C CA . GLY A 1 207 ? -31.868 -0.088 17.856 1.00 80.81 207 GLY A CA 1
ATOM 1529 C C . GLY A 1 207 ? -32.889 -0.638 18.855 1.00 80.81 207 GLY A C 1
ATOM 1530 O O . GLY A 1 207 ? -33.983 -0.079 18.964 1.00 80.81 207 GLY A O 1
ATOM 1531 N N . SER A 1 208 ? -32.572 -1.708 19.595 1.00 82.25 208 SER A N 1
ATOM 1532 C CA . SER A 1 208 ? -33.426 -2.198 20.683 1.00 82.25 208 SER A CA 1
ATOM 1533 C C . SER A 1 208 ? -33.547 -1.160 21.793 1.00 82.25 208 SER A C 1
ATOM 1535 O O . SER A 1 208 ? -32.557 -0.638 22.304 1.00 82.25 208 SER A O 1
ATOM 1537 N N . LYS A 1 209 ? -34.787 -0.916 22.222 1.00 83.69 209 LYS A N 1
ATOM 1538 C CA . LYS A 1 209 ? -35.093 -0.050 23.369 1.00 83.69 209 LYS A CA 1
ATOM 1539 C C . LYS A 1 209 ? -35.260 -0.845 24.668 1.00 83.69 209 LYS A C 1
ATOM 1541 O O . LYS A 1 209 ? -35.285 -0.246 25.740 1.00 83.69 209 LYS A O 1
ATOM 1546 N N . SER A 1 210 ? -35.382 -2.175 24.587 1.00 87.75 210 SER A N 1
ATOM 1547 C CA . SER A 1 210 ? -35.664 -3.053 25.735 1.00 87.75 210 SER A CA 1
ATOM 1548 C C . SER A 1 210 ? -34.481 -3.918 26.193 1.00 87.75 210 SER A C 1
ATOM 1550 O O . SER A 1 210 ? -34.531 -4.485 27.287 1.00 87.75 210 SER A O 1
ATOM 1552 N N . ALA A 1 211 ? -33.390 -3.989 25.426 1.00 89.19 211 ALA A N 1
ATOM 1553 C CA . ALA A 1 211 ? -32.221 -4.799 25.776 1.00 89.19 211 ALA A CA 1
ATOM 1554 C C . ALA A 1 211 ? -31.583 -4.392 27.117 1.00 89.19 211 ALA A C 1
ATOM 1556 O O . ALA A 1 211 ? -31.318 -5.242 27.972 1.00 89.19 211 ALA A O 1
ATOM 1557 N N . ARG A 1 212 ? -31.406 -3.083 27.348 1.00 88.56 212 ARG A N 1
ATOM 1558 C CA . ARG A 1 212 ? -30.802 -2.543 28.578 1.00 88.56 212 ARG A CA 1
ATOM 1559 C C . ARG A 1 212 ? -31.628 -2.833 29.824 1.00 88.56 212 ARG A C 1
ATOM 1561 O O . ARG A 1 212 ? -31.098 -3.260 30.848 1.00 88.56 212 ARG A O 1
ATOM 1568 N N . SER A 1 213 ? -32.941 -2.614 29.746 1.00 89.38 213 SER A N 1
ATOM 1569 C CA . SER A 1 213 ? -33.854 -2.876 30.863 1.00 89.38 213 SER A CA 1
ATOM 1570 C C . SER A 1 213 ? -33.975 -4.377 31.144 1.00 89.38 213 SER A C 1
ATOM 1572 O O . SER A 1 213 ? -34.021 -4.786 32.308 1.00 89.38 213 SER A O 1
ATOM 1574 N N . THR A 1 214 ? -33.935 -5.214 30.104 1.00 87.75 214 THR A N 1
ATOM 1575 C CA . THR A 1 214 ? -33.921 -6.678 30.228 1.00 87.75 214 THR A CA 1
ATOM 1576 C C . THR A 1 214 ? -32.645 -7.187 30.899 1.00 87.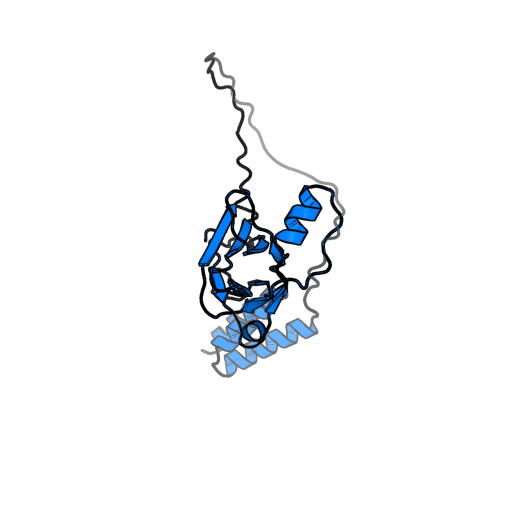75 214 THR A C 1
ATOM 1578 O O . THR A 1 214 ? -32.722 -8.055 31.769 1.00 87.75 214 THR A O 1
ATOM 1581 N N . PHE A 1 215 ? -31.480 -6.626 30.566 1.00 90.44 215 PHE A N 1
ATOM 1582 C CA . PHE A 1 215 ? -30.222 -6.954 31.240 1.00 90.44 215 PHE A CA 1
ATOM 1583 C C . PHE A 1 215 ? -30.274 -6.586 32.728 1.00 90.44 215 PHE A C 1
ATOM 1585 O O . PHE A 1 215 ? -30.090 -7.458 33.577 1.00 90.44 215 PHE A O 1
ATOM 1592 N N . ILE A 1 216 ? -30.615 -5.330 33.050 1.00 89.94 216 ILE A N 1
ATOM 1593 C CA . ILE A 1 216 ? -30.653 -4.815 34.431 1.00 89.94 216 ILE A CA 1
ATOM 1594 C C . ILE A 1 216 ? -31.635 -5.611 35.305 1.00 89.94 216 ILE A C 1
ATOM 1596 O O . ILE A 1 216 ? -31.311 -5.968 36.437 1.00 89.94 216 ILE A O 1
ATOM 1600 N N . SER A 1 217 ? -32.828 -5.922 34.791 1.00 87.00 217 SER A N 1
ATOM 1601 C CA . SER A 1 217 ? -33.818 -6.725 35.525 1.00 87.00 217 SER A CA 1
ATOM 1602 C C . SER A 1 217 ? -33.360 -8.169 35.740 1.00 87.00 217 SER A C 1
ATOM 1604 O O . SER A 1 217 ? -33.559 -8.714 36.824 1.00 87.00 217 SER A O 1
ATOM 1606 N N . SER A 1 218 ? -32.691 -8.771 34.753 1.00 85.38 218 SER A N 1
ATOM 1607 C CA . SER A 1 218 ? -32.202 -10.149 34.851 1.00 85.38 218 SER A CA 1
ATOM 1608 C C . SER A 1 218 ? -31.055 -10.293 35.852 1.00 85.38 218 SER A C 1
ATOM 1610 O O . SER A 1 218 ? -31.006 -11.289 36.568 1.00 85.38 218 SER A O 1
ATOM 1612 N N . VAL A 1 219 ? -30.139 -9.317 35.929 1.00 85.88 219 VAL A N 1
ATOM 1613 C CA . VAL A 1 219 ? -29.027 -9.354 36.902 1.00 85.88 219 VAL A CA 1
ATOM 1614 C C . VAL A 1 219 ? -29.495 -9.005 38.313 1.00 85.88 219 VAL A C 1
ATOM 1616 O O . VAL A 1 219 ? -28.995 -9.572 39.278 1.00 85.88 219 VAL A O 1
ATOM 1619 N N . LYS A 1 220 ? -30.494 -8.119 38.442 1.00 79.62 220 LYS A N 1
ATOM 1620 C CA . LYS A 1 220 ? -31.079 -7.738 39.735 1.00 79.62 220 LYS A CA 1
ATOM 1621 C C . LYS A 1 220 ? -31.945 -8.847 40.341 1.00 79.62 220 LYS A C 1
ATOM 1623 O O . LYS A 1 220 ? -31.984 -8.973 41.555 1.00 79.62 220 LYS A O 1
ATOM 1628 N N . GLY A 1 221 ? -32.609 -9.659 39.517 1.00 65.56 221 GLY A N 1
ATOM 1629 C CA . GLY A 1 221 ? -33.397 -10.816 39.965 1.00 65.56 221 GLY A CA 1
ATOM 1630 C C . GLY A 1 221 ? -32.572 -12.053 40.343 1.00 65.56 221 GLY A C 1
ATOM 1631 O O . GLY A 1 221 ? -33.152 -13.114 40.550 1.00 65.56 221 GLY A O 1
ATOM 1632 N N . LYS A 1 222 ? -31.236 -11.946 40.376 1.00 58.56 222 LYS A N 1
ATOM 1633 C CA . LYS A 1 222 ? -30.310 -13.018 40.771 1.00 58.56 222 LYS A CA 1
ATOM 1634 C C . LYS A 1 222 ? -29.879 -12.955 42.248 1.00 58.56 222 LYS A C 1
ATOM 1636 O O . LYS A 1 222 ? -28.934 -13.648 42.619 1.00 58.56 222 LYS A O 1
ATOM 1641 N N . GLY A 1 223 ? -30.553 -12.124 43.046 1.00 45.44 223 GLY A N 1
ATOM 1642 C CA . GLY A 1 223 ? -30.433 -12.049 44.506 1.00 45.44 223 GLY A CA 1
ATOM 1643 C C . GLY A 1 223 ? -31.651 -12.635 45.198 1.00 45.44 223 GLY A C 1
ATOM 1644 O O . GLY A 1 223 ? -32.759 -12.487 44.634 1.00 45.44 223 GLY A O 1
#

Secondary structure (DSSP, 8-state):
-B-SSSEEEEEEEEEPPTTSEEE--EEEEE-TTS-EEEEE-GGGSEEE--BTTB-SEEEEEEEE-PPTT--B-EEEEE--HHHHT-EEEPPPHHHHHHHHHTPPPP--PPPEEEEES--EEEEEEEEE---------SS----------------------------------HHHHHHHHHHHHHHHHHT-HHHHHHHHHHHHHTT-SSHHHHHHHHHHTT-

Radius of gyration: 30.61 Å; chains: 1; bounding box: 71×74×77 Å

Sequence (223 aa):
MPANIGELTLTLDSELNKHKQIFAPNVLILDQNMTPAAFFPSNYFTYQQPGVMTADRLGGVMRLTPALGQQKLYVLVFTTEKDLQQTTTLLDPAKAYAKGAGNAAPDIPDPIAKHTTDGVLKLKVKTNSTSSVLVGPLFGSSGPGPVTVGNTAAPVAAPAAAAAPAAKSEPMLSDTETYFNNGIKQAVKQGDIDKALKLMNEAERLGSKSARSTFISSVKGKG

Organism: Klebsiella pneumoniae (NCBI:txid573)

pLDDT: mean 80.36, std 18.97, range [30.47, 97.75]

=== Feature glossary ===
Reading guide. The protein is described through the following features:

Foldseek 3Di. A 3Di character summarizes, for each residue, the relative orientation of the Cα frame of its nearest spatial neighbor. Because it encodes fold topology rather than chemistry, 3Di alignments detect remote structural similarity that sequence alignment misses.

Contact-map, Ramachandran, and PAE plots. Plot images: a contact map (which residues are close in 3D, as an N×N binary image), a Ramachandran scatter (backbone torsion angles, revealing secondary-structure composition at a glance), and — for AlphaFold structures — a PAE heatmap (pairwise prediction confidence).

Radius of gyration, Cα contacts, bounding box. Radius of gyration (Rg) is the root-mean-square distance of Cα atoms from their centroid — a single number for overall size and compactness. A globular domain of N residues has Rg ≈ 2.2·N^0.38 Å; an extended or disordered chain has a much larger Rg. The Cα contact count is the number of residue pairs whose Cα atoms are within 8 Å and are more than four positions apart in sequence — a standard proxy for tertiary packing density. The bounding box is the smallest axis-aligned box enclosing all Cα atoms.

Secondary structure (8-state, DSSP). Eight-state secondary structure (DSSP): H is the canonical α-helix, G the tighter 3₁₀-helix, I the wider π-helix; E/B are β-structure, T and S are turns and bends, and '-' is everything else. DSSP derives these from the pattern of main-chain N–H···O=C hydrogen bonds, not from the sequence.

B-factor. B-factor (Debye–Waller factor) reflects atomic displacement in the crystal lattice. It is an experimental observable (units Å²), not a prediction; low values mean the atom is pinned down, high values mean it moves or is heterogeneous across the crystal.

pLDDT. pLDDT is the predicted lDDT-Cα score: AlphaFold's confidence that the local environment of each residue (all inter-atomic distances within 15 Å) is correctly placed. It is a per-residue number between 0 and 100, with higher meaning more reliable.

Nearest PDB structures. Nearest PDB neighbors are the top structural matches found by Foldseek when searching this structure against the entire Protein Data Bank. Each hit reports a TM-score (0 to 1; >0.5 almost always implies the same fold) and an E-value. These are *structural* homologs — they may share no detectable sequence similarity.

Solvent-accessible surface area. Accessible surface area quantifies burial. A residue with SASA near zero is packed into the hydrophobic core; one with SASA >100 Å² sits on the surface. Computed here via the Shrake–Rupley numerical algorithm with a 1.4 Å probe.

Rendered structure images. Structure images are 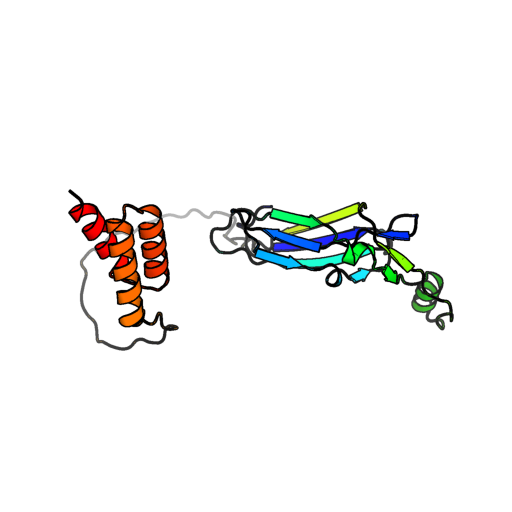PyMOL renders from six orthogonal camera directions. Cartoon representation draws helices as coils and strands as arrows; sticks shows the backbone as bonds; surface shows the solvent-excluded envelope. Rainbow coloring maps sequence position to hue (blue→red, N→C); chain coloring assigns a distinct color per polypeptide.

Backbone torsions (φ/ψ). φ (phi) and ψ (psi) are the two rotatable backbone dihedrals per residue: φ is the C(i-1)–N–Cα–C torsion, ψ is the N–Cα–C–N(i+1) torsion, both in degrees on (−180°, 180°]. α-helical residues cluster near (−60°, −45°); β-strand residues near (−120°, +130°). A Ramachandran plot is simply a scatter of (φ, ψ) for every residue.

Predicted aligned error. Predicted Aligned Error (PAE) is an AlphaFold confidence matrix: entry (i, j) is the expected error in the position of residue j, in ångströms, when the prediction is superimposed on the true structure at residue i. Low PAE within a block of residues means that block is internally rigid and well-predicted; high PAE between two blocks means their relative placement is uncertain even if each block individually is confident.

mmCIF coordinates. Structure coordinates are given as an mmCIF _atom_site loop: one row per atom with element, residue name, chain id, sequence number, and x/y/z position in Å. Only the four main-chain atoms per residue are included here; side chains are omitted to keep the record compact.

InterPro / GO / CATH / organism. Database cross-references. InterPro integrates a dozen domain/family signature databases into unified entries with residue-range hits. GO terms attach function/process/location labels with evidence codes. CATH codes position the fold in a four-level structural taxonomy. Organism is the NCBI-taxonomy species name.

Secondary structure (3-state, P-SEA). SS3 is a coarse helix/strand/coil call (letters a/b/c) made by the P-SEA algorithm from inter-Cα distances and dihedrals. It is less detailed than DSSP but needs only Cα positions.

Sequence. Sequence gives the chain of amino acids in standard one-letter code (A=alanine, C=cysteine, …, Y=tyrosine), read N→C. It is the only feature that is directly encoded by the gene; all structural features are derived from the folded form of this sequence.